Protein AF-A0AA97EWY9-F1 (afdb_monomer)

Mean predicted aligned error: 5.05 Å

Sequence (339 aa):
MQFNLNTLKKLPQIDLVNFAKNLRDYLKLAIKSSGGHYASPIGAVGITVAIHYIFDSPDDIFVFDTGHQCYAHKIITGRHDTFESIRKANGISGFPEPSESNHDHFRVGHAGTAIAIAIGFSITPSDHWVIVIIGDSAFANGVSLESLLLIHKANRPVIIIVNDNGHSISDAVSSLKTMNSKRYEALAVAADIHFSGSIDGNEPDELANKLIGIKKSRKSTLLHVRTIKGYSDEIASLNPFKYHAIPSAKLKSTFPTTKKNSQEILSDFLVNVAQQMKILFVSAGMAETAGFNSVTKNTNINYLDVGIAEHSGFTIAAAACRDFDLTFIHIYSTFLQRE

Radius of gyration: 20.88 Å; Cα contacts (8 Å, |Δi|>4): 668; chains: 1; bounding box: 56×33×63 Å

Nearest PDB structures (foldseek):
  8a45-assembly1_E  TM=9.352E-01  e=5.073E-27  Pseudomonas aeruginosa LESB58
  8a5k-assembly2_E  TM=9.225E-01  e=5.073E-27  Pseudomonas aeruginosa LESB58
  8a45-assembly1_C  TM=9.320E-01  e=1.039E-26  Pseudomonas aeruginosa LESB58
  8a45-assembly1_B  TM=9.268E-01  e=1.831E-25  Pseudomonas aeruginosa LESB58
  8a29-assembly1_A  TM=9.333E-01  e=1.831E-25  Pseudomonas aeruginosa LESB58

pLDDT: mean 91.38, std 10.16, range [47.62, 98.75]

Solvent-accessible surface area (backbone atoms only — not comparable to full-atom values): 17688 Å² total; per-residue (Å²): 134,80,64,31,56,74,54,53,62,69,52,61,62,89,45,40,53,59,52,37,51,54,54,42,56,48,48,57,55,47,34,46,52,40,22,44,60,41,11,50,18,43,22,36,30,20,48,46,50,22,50,58,52,77,43,57,71,58,71,28,40,50,35,52,31,26,10,54,42,44,56,52,50,43,24,32,70,73,35,53,89,54,48,67,32,34,69,41,90,98,39,44,66,66,31,39,39,48,94,80,33,76,66,20,69,55,71,43,59,68,67,20,48,30,50,47,52,45,36,62,72,11,64,57,72,50,93,47,43,34,40,29,43,30,40,48,54,29,48,73,9,62,60,18,49,56,26,44,59,50,44,77,66,31,48,30,39,38,38,39,37,33,46,32,49,83,65,52,76,40,84,53,46,77,64,58,82,72,61,45,68,70,52,54,39,53,52,21,55,74,29,76,33,45,58,74,53,72,46,56,24,76,42,17,45,60,43,32,56,52,47,51,56,50,64,72,65,64,53,36,29,37,34,42,27,41,37,46,39,10,49,98,36,70,69,30,46,77,34,40,56,75,26,38,47,42,74,22,69,81,61,73,80,83,71,83,77,86,66,79,52,76,44,44,54,50,26,53,51,53,55,56,50,28,76,82,37,52,30,35,42,37,24,47,42,42,46,64,85,58,46,28,52,69,38,76,70,33,88,57,39,47,71,44,53,51,18,64,27,58,62,61,43,53,55,52,46,64,63,45,50,80,84,30,80,41,65,44,77,57,75,55,75,80,62,48,72,78,102

Foldseek 3Di:
DQQALVVLQPDDLVCLLVSLVVLLVLLQVLCLAQWWFFQQLSFCSLVLSLCSNQAPPPQAAEFEFLFQNCLSVCRHHPCVVQSSCEPPVVGDDSGQDVVVDSNSVDTHHAAQCRLVVLLVVQQDADAHEHEYEHELLSCPEPNNLVSLLVSVNGNFAYEYEYEYQCDDLDNDPDPSVPDDQVVLVVSCVSSVFAELTEDESSSNSVVNVSVVVVSVVRTRYYYYYYTQRNPPNPVCSVVVNQNSIDDRPVDPPPDPPPDDDPLQVVLVVLLVCLVPWQEEEEEAQCCVVSNNPSQVPDPSYHYYHPHNYVPVRVVVQVVCVVPTPYYHYDDDPVSVVVD

Structure (mmCIF, N/CA/C/O backbone):
data_AF-A0AA97EWY9-F1
#
_entry.id   AF-A0AA97EWY9-F1
#
loop_
_atom_site.group_PDB
_atom_site.id
_atom_site.type_symbol
_atom_site.label_atom_id
_atom_site.label_alt_id
_atom_site.label_comp_id
_atom_site.label_asym_id
_atom_site.label_entity_id
_atom_site.label_seq_id
_atom_site.pdbx_PDB_ins_code
_atom_site.Cartn_x
_atom_site.Cartn_y
_atom_site.Cartn_z
_atom_site.occupancy
_atom_site.B_iso_or_equiv
_atom_site.auth_seq_id
_atom_site.auth_comp_id
_atom_site.auth_asym_id
_atom_site.auth_atom_id
_atom_site.pdbx_PDB_model_num
ATOM 1 N N . MET A 1 1 ? 9.516 6.009 25.567 1.00 74.38 1 MET A N 1
ATOM 2 C CA . MET A 1 1 ? 8.073 5.768 25.340 1.00 74.38 1 MET A CA 1
ATOM 3 C C . MET A 1 1 ? 7.913 4.309 24.950 1.00 74.38 1 MET A C 1
ATOM 5 O O . MET A 1 1 ? 8.738 3.846 24.175 1.00 74.38 1 MET A O 1
ATOM 9 N N . GLN A 1 2 ? 6.944 3.576 25.501 1.00 85.50 2 GLN A N 1
ATOM 10 C CA . GLN A 1 2 ? 6.653 2.218 25.028 1.00 85.50 2 GLN A CA 1
ATOM 11 C C . GLN A 1 2 ? 5.700 2.292 23.831 1.00 85.50 2 GLN A C 1
ATOM 13 O O . GLN A 1 2 ? 4.674 2.966 23.903 1.00 85.50 2 GLN A O 1
ATOM 18 N N . PHE A 1 3 ? 6.035 1.610 22.737 1.00 93.88 3 PHE A N 1
ATOM 19 C CA . PHE A 1 3 ? 5.194 1.544 21.543 1.00 93.88 3 PHE A CA 1
ATOM 20 C C . PHE A 1 3 ? 4.378 0.250 21.562 1.00 93.88 3 PHE A C 1
ATOM 22 O O . PHE A 1 3 ? 4.811 -0.761 21.022 1.00 93.88 3 PHE A O 1
ATOM 29 N N . ASN A 1 4 ? 3.218 0.259 22.222 1.00 95.06 4 ASN A N 1
ATOM 30 C CA . ASN A 1 4 ? 2.320 -0.896 22.253 1.00 95.06 4 ASN A CA 1
ATOM 31 C C . ASN A 1 4 ? 0.837 -0.490 22.254 1.00 95.06 4 ASN A C 1
ATOM 33 O O . ASN A 1 4 ? 0.505 0.666 22.534 1.00 95.06 4 ASN A O 1
ATOM 37 N N . LEU A 1 5 ? -0.049 -1.447 21.953 1.00 95.31 5 LEU A N 1
ATOM 38 C CA . LEU A 1 5 ? -1.504 -1.242 21.918 1.00 95.31 5 LEU A CA 1
ATOM 39 C C . LEU A 1 5 ? -2.061 -0.684 23.234 1.00 95.31 5 LEU A C 1
ATOM 41 O O . LEU A 1 5 ? -2.854 0.251 23.207 1.00 95.31 5 LEU A O 1
ATOM 45 N N . ASN A 1 6 ? -1.616 -1.199 24.384 1.00 93.62 6 ASN A N 1
ATOM 46 C CA . ASN A 1 6 ? -2.106 -0.754 25.693 1.00 93.62 6 ASN A CA 1
ATOM 47 C C . ASN A 1 6 ? -1.800 0.722 25.959 1.00 93.62 6 ASN A C 1
ATOM 49 O O . ASN A 1 6 ? -2.640 1.437 26.505 1.00 93.62 6 ASN A O 1
ATOM 53 N N . THR A 1 7 ? -0.602 1.178 25.591 1.00 93.62 7 THR A N 1
ATOM 54 C CA . THR A 1 7 ? -0.228 2.589 25.665 1.00 93.62 7 THR A CA 1
ATOM 55 C C . THR A 1 7 ? -1.059 3.403 24.681 1.00 93.62 7 THR A C 1
ATOM 57 O O . THR A 1 7 ? -1.674 4.377 25.098 1.00 93.62 7 THR A O 1
ATOM 60 N N . LEU A 1 8 ? -1.134 2.980 23.414 1.00 95.44 8 LEU A N 1
ATOM 61 C CA . LEU A 1 8 ? -1.849 3.701 22.357 1.00 95.44 8 LEU A CA 1
ATOM 62 C C . LEU A 1 8 ? -3.333 3.911 22.695 1.00 95.44 8 LEU A C 1
ATOM 64 O O . LEU A 1 8 ? -3.822 5.032 22.618 1.00 95.44 8 LEU A O 1
ATOM 68 N N . LYS A 1 9 ? -4.037 2.863 23.138 1.00 94.44 9 LYS A N 1
ATOM 69 C CA . LYS A 1 9 ? -5.476 2.898 23.462 1.00 94.44 9 LYS A CA 1
ATOM 70 C C . LYS A 1 9 ? -5.836 3.806 24.641 1.00 94.44 9 LYS A C 1
ATOM 72 O O . LYS A 1 9 ? -6.993 4.184 24.779 1.00 94.44 9 LYS A O 1
ATOM 77 N N . LYS A 1 10 ? -4.871 4.135 25.505 1.00 93.75 10 LYS A N 1
ATOM 78 C CA . LYS A 1 10 ? -5.077 4.982 26.692 1.00 93.75 10 LYS A CA 1
ATOM 79 C C . LYS A 1 10 ? -4.727 6.451 26.454 1.00 93.75 10 LYS A C 1
ATOM 81 O O . LYS A 1 10 ? -4.892 7.254 27.370 1.00 93.75 10 LYS A O 1
ATOM 86 N N . LEU A 1 11 ? -4.226 6.803 25.269 1.00 90.50 11 LEU A N 1
ATOM 87 C CA . LEU A 1 11 ? -3.869 8.182 24.961 1.00 90.50 11 LEU A CA 1
ATOM 88 C C . LEU A 1 11 ? -5.119 9.053 24.779 1.00 90.50 11 LEU A C 1
ATOM 90 O O . LEU A 1 11 ? -6.077 8.622 24.125 1.00 90.50 11 LEU A O 1
ATOM 94 N N . PRO A 1 12 ? -5.099 10.297 25.284 1.00 87.25 12 PRO A N 1
ATOM 95 C CA . PRO A 1 12 ? -5.961 11.348 24.769 1.00 87.25 12 PRO A CA 1
ATOM 96 C C . PRO A 1 12 ? -5.762 11.484 23.258 1.00 87.25 12 PRO A C 1
ATOM 98 O O . PRO A 1 12 ? -4.644 11.377 22.758 1.00 87.25 12 PRO A O 1
ATOM 101 N N . GLN A 1 13 ? -6.833 11.744 22.514 1.00 76.62 13 GLN A N 1
ATOM 102 C CA . GLN A 1 13 ? -6.745 11.799 21.055 1.00 76.62 13 GLN A CA 1
ATOM 103 C C . GLN A 1 13 ? -5.794 12.892 20.540 1.00 76.62 13 GLN A C 1
ATOM 105 O O . GLN A 1 13 ? -5.171 12.687 19.514 1.00 76.62 13 GLN A O 1
ATOM 110 N N . ILE A 1 14 ? -5.631 14.003 21.268 1.00 74.50 14 ILE A N 1
ATOM 111 C CA . ILE A 1 14 ? -4.689 15.094 20.940 1.00 74.50 14 ILE A CA 1
ATOM 112 C C . ILE A 1 14 ? -3.206 14.655 20.991 1.00 74.50 14 ILE A C 1
ATOM 114 O O . ILE A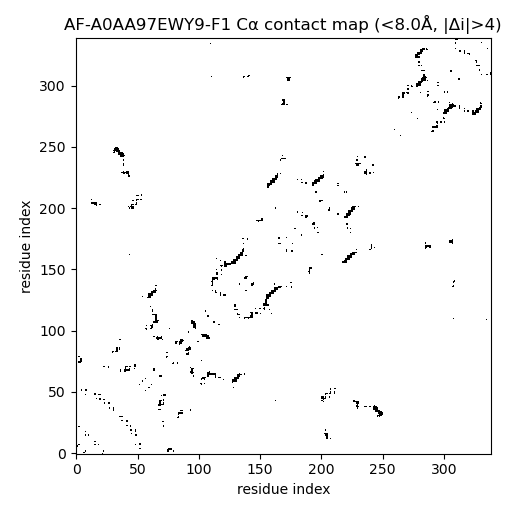 1 14 ? -2.312 15.384 20.570 1.00 74.50 14 ILE A O 1
ATOM 118 N N . ASP A 1 15 ? -2.920 13.462 21.526 1.00 89.69 15 ASP A N 1
ATOM 119 C CA . ASP A 1 15 ? -1.560 12.946 21.680 1.00 89.69 15 ASP A CA 1
ATOM 120 C C . ASP A 1 15 ? -1.150 11.944 20.583 1.00 89.69 15 ASP A C 1
ATOM 122 O O . ASP A 1 15 ? -0.009 11.456 20.612 1.00 89.69 15 ASP A O 1
ATOM 126 N N . LEU A 1 16 ? -2.002 11.632 19.588 1.00 95.25 16 LEU A N 1
ATOM 127 C CA . LEU A 1 16 ? -1.614 10.672 18.539 1.00 95.25 16 LEU A CA 1
ATOM 128 C C . LEU A 1 16 ? -0.542 11.247 17.614 1.00 95.25 16 LEU A C 1
ATOM 130 O O . LEU A 1 16 ? 0.342 10.497 17.195 1.00 95.25 16 LEU A O 1
ATOM 134 N N . VAL A 1 17 ? -0.545 12.559 17.351 1.00 95.19 17 VAL A N 1
ATOM 135 C CA . VAL A 1 17 ? 0.539 13.243 16.616 1.00 95.19 17 VAL A CA 1
ATOM 136 C C . VAL A 1 17 ? 1.894 13.004 17.291 1.00 95.19 17 VAL A C 1
ATOM 138 O O . VAL A 1 17 ? 2.860 12.601 16.634 1.00 95.19 17 VAL A O 1
ATOM 141 N N . ASN A 1 18 ? 1.966 13.176 18.614 1.00 94.94 18 ASN A N 1
ATOM 142 C CA . ASN A 1 18 ? 3.193 12.970 19.388 1.00 94.94 18 ASN A CA 1
ATOM 143 C C . ASN A 1 18 ? 3.620 11.496 19.407 1.00 94.94 18 ASN A C 1
ATOM 145 O O . ASN A 1 18 ? 4.802 11.191 19.216 1.00 94.94 18 ASN A O 1
ATOM 149 N N . PHE A 1 19 ? 2.672 10.571 19.587 1.00 96.62 19 PHE A N 1
ATOM 150 C CA . PHE A 1 19 ? 2.951 9.135 19.514 1.00 96.62 19 PHE A CA 1
ATOM 151 C C . PHE A 1 19 ? 3.486 8.736 18.132 1.00 96.62 19 PHE A C 1
ATOM 153 O O . PHE A 1 19 ? 4.523 8.074 18.037 1.00 96.62 19 PHE A O 1
ATOM 160 N N . ALA A 1 20 ? 2.830 9.187 17.059 1.00 97.19 20 ALA A N 1
ATOM 161 C CA . ALA A 1 20 ? 3.231 8.926 15.682 1.00 97.19 20 ALA A CA 1
ATOM 162 C C . ALA A 1 20 ? 4.614 9.508 15.373 1.00 97.19 20 ALA A C 1
ATOM 164 O O . ALA A 1 20 ? 5.432 8.833 14.747 1.00 97.19 20 ALA A O 1
ATOM 165 N N . LYS A 1 21 ? 4.913 10.728 15.835 1.00 96.50 21 LYS A N 1
ATOM 166 C CA . LYS A 1 21 ? 6.243 11.336 15.704 1.00 96.50 21 LYS A CA 1
ATOM 167 C C . LYS A 1 21 ? 7.321 10.467 16.358 1.00 96.50 21 LYS A C 1
ATOM 169 O O . LYS A 1 21 ? 8.268 10.072 15.682 1.00 96.50 21 LYS A O 1
ATOM 174 N N . ASN A 1 22 ? 7.140 10.105 17.628 1.00 96.75 22 ASN A N 1
ATOM 175 C CA . ASN A 1 22 ? 8.114 9.306 18.377 1.00 96.75 22 ASN A CA 1
ATOM 176 C C . ASN A 1 22 ? 8.321 7.914 17.761 1.00 96.75 22 ASN A C 1
ATOM 178 O O . ASN A 1 22 ? 9.456 7.449 17.641 1.00 96.75 22 ASN A O 1
ATOM 182 N N . LEU A 1 23 ? 7.238 7.259 17.331 1.00 97.25 23 LEU A N 1
ATOM 183 C CA . LEU A 1 23 ? 7.308 5.963 16.654 1.00 97.25 23 LEU A CA 1
ATOM 184 C C . LEU A 1 23 ? 8.056 6.065 15.321 1.00 97.25 23 LEU A C 1
ATOM 186 O O . LEU A 1 23 ? 8.846 5.188 14.972 1.00 97.25 23 LEU A O 1
ATOM 190 N N . ARG A 1 24 ? 7.835 7.149 14.578 1.00 97.00 24 ARG A N 1
ATOM 191 C CA . ARG A 1 24 ? 8.512 7.395 13.307 1.00 97.00 24 ARG A CA 1
ATOM 192 C C . ARG A 1 24 ? 10.006 7.642 13.495 1.00 97.00 24 ARG A C 1
ATOM 194 O O . ARG A 1 24 ? 10.800 7.107 12.727 1.00 97.00 24 ARG A O 1
ATOM 201 N N . ASP A 1 25 ? 10.397 8.395 14.519 1.00 96.31 25 ASP A N 1
ATOM 202 C CA . ASP A 1 25 ? 11.809 8.630 14.834 1.00 96.31 25 ASP A CA 1
ATOM 203 C C . ASP A 1 25 ? 12.517 7.338 15.264 1.00 96.31 25 ASP A C 1
ATOM 205 O O . ASP A 1 25 ? 13.621 7.055 14.791 1.00 96.31 25 ASP A O 1
ATOM 209 N N . TYR A 1 26 ? 11.847 6.491 16.053 1.00 96.12 26 TYR A N 1
ATOM 210 C CA . TYR A 1 26 ? 12.328 5.138 16.336 1.00 96.12 26 TYR A CA 1
ATOM 211 C C . TYR A 1 26 ? 12.497 4.312 15.052 1.00 96.12 26 TYR A C 1
ATOM 213 O O . TYR A 1 26 ? 13.567 3.746 14.827 1.00 96.12 26 TYR A O 1
ATOM 221 N N . LEU A 1 27 ? 11.486 4.281 14.176 1.00 95.81 27 LEU A N 1
ATOM 222 C CA . LEU A 1 27 ? 11.533 3.537 12.912 1.00 95.81 27 LEU A CA 1
ATOM 223 C C . LEU A 1 27 ? 12.708 3.968 12.031 1.00 95.81 27 LEU A C 1
ATOM 225 O O . LEU A 1 27 ? 13.421 3.110 11.512 1.00 95.81 27 LEU A O 1
ATOM 229 N N . LYS A 1 28 ? 12.957 5.275 11.889 1.00 95.12 28 LYS A N 1
ATOM 230 C CA . LYS A 1 28 ? 14.102 5.789 11.119 1.00 95.12 28 LYS A CA 1
ATOM 231 C C . LYS A 1 28 ? 15.421 5.204 11.629 1.00 95.12 28 LYS A C 1
ATOM 233 O O . LYS A 1 28 ? 16.245 4.768 10.826 1.00 95.12 28 LYS A O 1
ATOM 238 N N . LEU A 1 29 ? 15.626 5.186 12.947 1.00 93.94 29 LEU A N 1
ATOM 239 C CA . LEU A 1 29 ? 16.838 4.639 13.566 1.00 93.94 29 LEU A CA 1
ATOM 240 C C . LEU A 1 29 ? 16.919 3.118 13.401 1.00 93.94 29 LEU A C 1
ATOM 242 O O . LEU A 1 29 ? 17.950 2.593 12.972 1.00 93.94 29 LEU A O 1
ATOM 246 N N . ALA A 1 30 ? 15.822 2.421 13.687 1.00 93.38 30 ALA A N 1
ATOM 247 C CA . ALA A 1 30 ? 15.764 0.971 13.644 1.00 93.38 30 ALA A CA 1
ATOM 248 C C . ALA A 1 30 ? 16.007 0.436 12.224 1.00 93.38 30 ALA A C 1
ATOM 250 O O . ALA A 1 30 ? 16.848 -0.442 12.041 1.00 93.38 30 ALA A O 1
ATOM 251 N N . ILE A 1 31 ? 15.367 1.023 11.205 1.00 94.38 31 ILE A N 1
ATOM 252 C CA . ILE A 1 31 ? 15.541 0.616 9.802 1.00 94.38 31 ILE A CA 1
ATOM 253 C C . ILE A 1 31 ? 16.940 0.979 9.287 1.00 94.38 31 ILE A C 1
ATOM 255 O O . ILE A 1 31 ? 17.528 0.200 8.543 1.00 94.38 31 ILE A O 1
ATOM 259 N N . LYS A 1 32 ? 17.537 2.110 9.696 1.00 91.56 32 LYS A N 1
ATOM 260 C CA . LYS A 1 32 ? 18.948 2.411 9.360 1.00 91.56 32 LYS A CA 1
ATOM 261 C C . LYS A 1 32 ? 19.899 1.332 9.896 1.00 91.56 32 LYS A C 1
ATOM 263 O O . LYS A 1 32 ? 20.881 0.991 9.237 1.00 91.56 32 LYS A O 1
ATOM 268 N N . SER A 1 33 ? 19.594 0.764 11.064 1.00 89.38 33 SER A N 1
ATOM 269 C CA . SER A 1 33 ? 20.359 -0.338 11.659 1.00 89.38 33 SER A CA 1
ATOM 270 C C . SER A 1 33 ? 20.108 -1.676 10.950 1.00 89.38 33 SER A C 1
ATOM 272 O O . SER A 1 33 ? 21.062 -2.359 10.566 1.00 89.38 33 SER A O 1
ATOM 274 N N . SER A 1 34 ? 18.849 -2.069 10.743 1.00 89.69 34 SER A N 1
ATOM 275 C CA . SER A 1 34 ? 18.486 -3.393 10.212 1.00 89.69 34 SER A CA 1
ATOM 276 C C . SER A 1 34 ? 18.491 -3.494 8.684 1.00 89.69 34 SER A C 1
ATOM 278 O O . SER A 1 34 ? 18.721 -4.580 8.156 1.00 89.69 34 SER A O 1
ATOM 280 N N . GLY A 1 35 ? 18.316 -2.381 7.975 1.00 90.62 35 GLY A N 1
ATOM 281 C CA . GLY A 1 35 ? 18.040 -2.339 6.541 1.00 90.62 35 GLY A CA 1
ATOM 282 C C . GLY A 1 35 ? 16.592 -2.712 6.200 1.00 90.62 35 GLY A C 1
ATOM 283 O O . GLY A 1 35 ? 15.795 -3.114 7.047 1.00 90.62 35 GLY A O 1
ATOM 284 N N . GLY A 1 36 ? 16.241 -2.597 4.922 1.00 91.00 36 GLY A N 1
ATOM 285 C CA . GLY A 1 36 ? 14.923 -2.960 4.399 1.00 91.00 36 GLY A CA 1
ATOM 286 C C . GLY A 1 36 ? 14.099 -1.760 3.946 1.00 91.00 36 GLY A C 1
ATOM 287 O O . GLY A 1 36 ? 14.662 -0.718 3.624 1.00 91.00 36 GLY A O 1
ATOM 288 N N . HIS A 1 37 ? 12.773 -1.920 3.859 1.00 93.69 37 HIS A N 1
ATOM 289 C CA . HIS A 1 37 ? 11.891 -0.856 3.374 1.00 93.69 37 HIS A CA 1
ATOM 290 C C . HIS A 1 37 ? 11.929 0.347 4.318 1.00 93.69 37 HIS A C 1
ATOM 292 O O . HIS A 1 37 ? 11.793 0.170 5.526 1.00 93.69 37 HIS A O 1
ATOM 298 N N . TYR A 1 38 ? 12.118 1.552 3.778 1.00 94.19 38 TYR A N 1
ATOM 299 C CA . TYR A 1 38 ? 12.310 2.762 4.584 1.00 94.19 38 TYR A CA 1
ATOM 300 C C . TYR A 1 38 ? 11.174 3.760 4.377 1.00 94.19 38 TYR A C 1
ATOM 302 O O . TYR A 1 38 ? 10.372 3.984 5.283 1.00 94.19 38 TYR A O 1
ATOM 310 N N . ALA A 1 39 ? 11.046 4.319 3.173 1.00 93.12 39 ALA A N 1
ATOM 311 C CA . ALA A 1 39 ? 10.118 5.419 2.931 1.00 93.12 39 ALA A CA 1
ATOM 312 C C . ALA A 1 39 ? 8.636 5.014 3.075 1.00 93.12 39 ALA A C 1
ATOM 314 O O . ALA A 1 39 ? 7.857 5.756 3.679 1.00 93.12 39 ALA A O 1
ATOM 315 N N . SER A 1 40 ? 8.244 3.830 2.582 1.00 93.25 40 SER A N 1
ATOM 316 C CA . SER A 1 40 ? 6.857 3.340 2.672 1.00 93.25 40 SER A CA 1
ATOM 317 C C . SER A 1 40 ? 6.374 3.156 4.125 1.00 93.25 40 SER A C 1
ATOM 319 O O . SER A 1 40 ? 5.365 3.767 4.486 1.00 93.25 40 SER A O 1
ATOM 321 N N . PRO A 1 41 ? 7.062 2.384 4.996 1.00 96.06 41 PRO A N 1
ATOM 322 C CA . PRO A 1 41 ? 6.625 2.230 6.385 1.00 96.06 41 PRO A CA 1
ATOM 323 C C . PRO A 1 41 ? 6.658 3.530 7.201 1.00 96.06 41 PRO A C 1
ATOM 325 O O . PRO A 1 41 ? 5.817 3.702 8.078 1.00 96.06 41 PRO A O 1
ATOM 328 N N . ILE A 1 42 ? 7.571 4.464 6.907 1.00 96.19 42 ILE A N 1
ATOM 329 C CA . ILE A 1 42 ? 7.626 5.783 7.566 1.00 96.19 42 ILE A CA 1
ATOM 330 C C . ILE A 1 42 ? 6.407 6.651 7.207 1.00 96.19 42 ILE A C 1
ATOM 332 O O . ILE A 1 42 ? 5.834 7.305 8.087 1.00 96.19 42 ILE A O 1
ATOM 336 N N . GLY A 1 43 ? 5.994 6.643 5.936 1.00 95.06 43 GLY A N 1
ATOM 337 C CA . GLY A 1 43 ? 4.809 7.374 5.471 1.00 95.06 43 GLY A CA 1
ATOM 338 C C . GLY A 1 43 ? 3.501 6.807 6.031 1.00 95.06 43 GLY A C 1
ATOM 339 O O . GLY A 1 43 ? 2.582 7.553 6.349 1.00 95.06 43 GLY A O 1
ATOM 340 N N . ALA A 1 44 ? 3.432 5.491 6.251 1.00 97.50 44 ALA A N 1
ATOM 341 C CA . ALA A 1 44 ? 2.230 4.817 6.748 1.00 97.50 44 ALA A CA 1
ATOM 342 C C . ALA A 1 44 ? 2.034 4.878 8.278 1.00 97.50 44 ALA A C 1
ATOM 344 O O . ALA A 1 44 ? 1.057 4.322 8.790 1.00 97.50 44 ALA A O 1
ATOM 345 N N . VAL A 1 45 ? 2.933 5.534 9.028 1.00 98.44 45 VAL A N 1
ATOM 346 C CA . VAL A 1 45 ? 2.852 5.599 10.501 1.00 98.44 45 VAL A CA 1
ATOM 347 C C . VAL A 1 45 ? 1.541 6.231 10.969 1.00 98.44 45 VAL A C 1
ATOM 349 O O . VAL A 1 45 ? 0.895 5.666 11.845 1.00 98.44 45 VAL A O 1
ATOM 352 N N . GLY A 1 46 ? 1.125 7.361 10.385 1.00 98.06 46 GLY A N 1
ATOM 353 C CA . GLY A 1 46 ? -0.090 8.067 10.817 1.00 98.06 46 GLY A CA 1
ATOM 354 C C . GLY A 1 46 ? -1.349 7.220 10.626 1.00 98.06 46 GLY A C 1
ATOM 355 O O . GLY A 1 46 ? -2.113 7.036 11.572 1.00 98.06 46 GLY A O 1
ATOM 356 N N . ILE A 1 47 ? -1.484 6.588 9.452 1.00 98.56 47 ILE A N 1
ATOM 357 C CA . ILE A 1 47 ? -2.547 5.612 9.166 1.00 98.56 47 ILE A CA 1
ATOM 358 C C . ILE A 1 47 ? -2.541 4.490 10.200 1.00 98.56 47 ILE A C 1
ATOM 360 O O . ILE A 1 47 ? -3.568 4.204 10.806 1.00 98.56 47 ILE A O 1
ATOM 364 N N . THR A 1 48 ? -1.378 3.879 10.427 1.00 98.56 48 THR A N 1
ATOM 365 C CA . THR A 1 48 ? -1.244 2.722 11.319 1.00 98.56 48 THR A CA 1
ATOM 366 C C . THR A 1 48 ? -1.608 3.058 12.766 1.00 98.56 48 THR A C 1
ATOM 368 O O . THR A 1 48 ? -2.269 2.267 13.436 1.00 98.56 48 THR A O 1
ATOM 371 N N . VAL A 1 49 ? -1.202 4.235 13.247 1.00 98.50 49 VAL A N 1
ATOM 372 C CA . VAL A 1 49 ? -1.550 4.730 14.584 1.00 98.50 49 VAL A CA 1
ATOM 373 C C . VAL A 1 49 ? -3.055 4.964 14.690 1.00 98.50 49 VAL A C 1
ATOM 375 O O . VAL A 1 49 ? -3.672 4.473 15.631 1.00 98.50 49 VAL A O 1
ATOM 378 N N . ALA A 1 50 ? -3.662 5.642 13.713 1.00 98.38 50 ALA A N 1
ATOM 379 C CA . ALA A 1 50 ? -5.090 5.945 13.738 1.00 98.38 50 ALA A CA 1
ATOM 380 C C . ALA A 1 50 ? -5.961 4.676 13.693 1.00 98.38 50 ALA A C 1
ATOM 382 O O . ALA A 1 50 ? -6.901 4.552 14.480 1.00 98.38 50 ALA A O 1
ATOM 383 N N . ILE A 1 51 ? -5.639 3.698 12.835 1.00 98.44 51 ILE A N 1
ATOM 384 C CA . ILE A 1 51 ? -6.422 2.452 12.760 1.00 98.44 51 ILE A CA 1
ATOM 385 C C . ILE A 1 51 ? -6.296 1.624 14.041 1.00 98.44 51 ILE A C 1
ATOM 387 O O . ILE A 1 51 ? -7.307 1.147 14.541 1.00 98.44 51 ILE A O 1
ATOM 391 N N . HIS A 1 52 ? -5.098 1.501 14.624 1.00 98.38 52 HIS A N 1
ATOM 392 C CA . HIS A 1 52 ? -4.918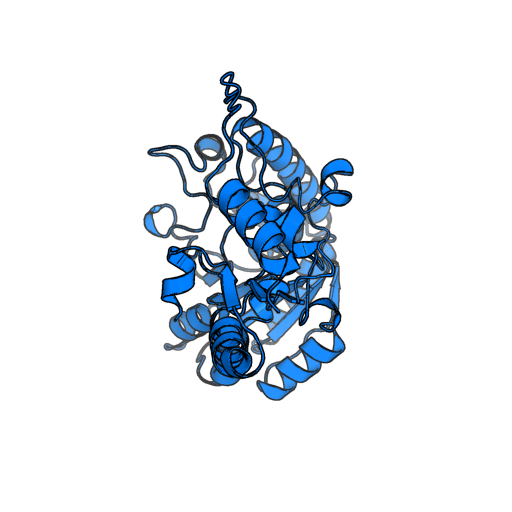 0.762 15.880 1.00 98.38 52 HIS A CA 1
ATOM 393 C C . HIS A 1 52 ? -5.521 1.494 17.074 1.00 98.38 52 HIS A C 1
ATOM 395 O O . HIS A 1 52 ? -5.904 0.855 18.047 1.00 98.38 52 HIS A O 1
ATOM 401 N N . TYR A 1 53 ? -5.637 2.820 17.021 1.00 98.19 53 TYR A N 1
ATOM 402 C CA . TYR A 1 53 ? -6.348 3.576 18.045 1.00 98.19 53 TYR A CA 1
ATOM 403 C C . TYR A 1 53 ? -7.856 3.286 17.998 1.00 98.19 53 TYR A C 1
ATOM 405 O O . TYR A 1 53 ? -8.462 2.979 19.025 1.00 98.19 53 TYR A O 1
ATOM 413 N N . ILE A 1 54 ? -8.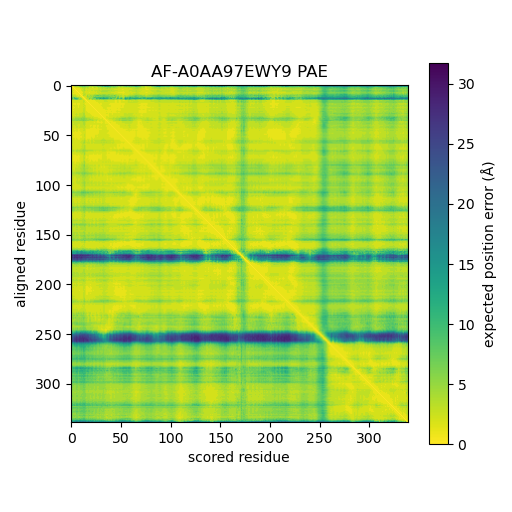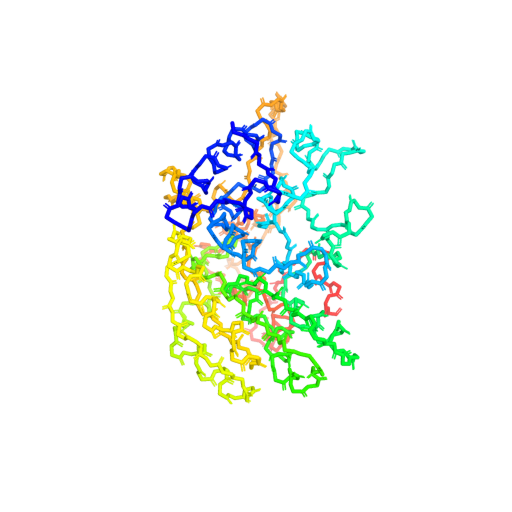455 3.286 16.802 1.00 98.00 54 ILE A N 1
ATOM 414 C CA . ILE A 1 54 ? -9.912 3.174 16.619 1.00 98.00 54 ILE A CA 1
ATOM 415 C C . ILE A 1 54 ? -10.439 1.732 16.597 1.00 98.00 54 ILE A C 1
ATOM 417 O O . ILE A 1 54 ? -11.554 1.492 17.069 1.00 98.00 54 ILE A O 1
ATOM 421 N N . PHE A 1 55 ? -9.676 0.779 16.068 1.00 98.00 55 PHE A N 1
ATOM 422 C CA . PHE A 1 55 ? -10.089 -0.616 15.868 1.00 98.00 55 PHE A CA 1
ATOM 423 C C . PHE A 1 55 ? -9.304 -1.568 16.764 1.00 98.00 55 PHE A C 1
ATOM 425 O O . PHE A 1 55 ? -8.189 -1.258 17.192 1.00 98.00 55 PHE A O 1
ATOM 432 N N . ASP A 1 56 ? -9.899 -2.708 17.078 1.00 97.00 56 ASP A N 1
ATOM 433 C CA . ASP A 1 56 ? -9.435 -3.620 18.118 1.00 97.00 56 ASP A CA 1
ATOM 434 C C . ASP A 1 56 ? -8.879 -4.896 17.481 1.00 97.00 56 ASP A C 1
ATOM 436 O O . ASP A 1 56 ? -9.564 -5.898 17.325 1.00 97.00 56 ASP A O 1
ATOM 440 N N . SER A 1 57 ? -7.611 -4.852 17.072 1.00 97.44 57 SER A N 1
ATOM 441 C CA . SER A 1 57 ?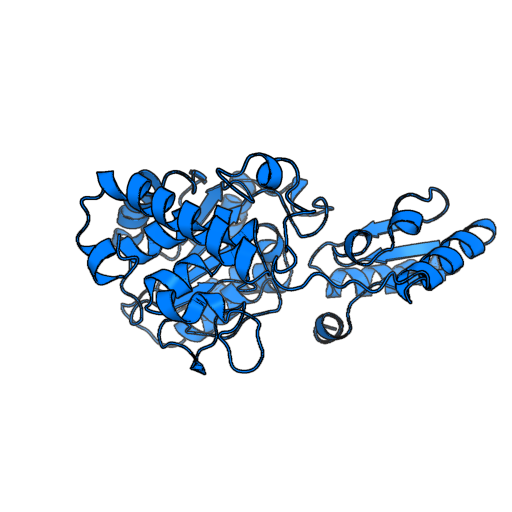 -6.885 -6.036 16.602 1.00 97.44 57 SER A CA 1
ATOM 442 C C . SER A 1 57 ? -6.510 -6.931 17.802 1.00 97.44 57 SER A C 1
ATOM 444 O O . SER A 1 57 ? -6.052 -6.384 18.811 1.00 97.44 57 SER A O 1
ATOM 446 N N . PRO A 1 58 ? -6.636 -8.274 17.729 1.00 97.50 58 PRO A N 1
ATOM 447 C CA . PRO A 1 58 ? -6.833 -9.095 16.527 1.00 97.50 58 PRO A CA 1
ATOM 448 C C . PRO A 1 58 ? -8.293 -9.360 16.126 1.00 97.50 58 PRO A C 1
ATOM 450 O O . PRO A 1 58 ? -8.497 -10.032 15.116 1.00 97.50 58 PRO A O 1
ATOM 453 N N . ASP A 1 5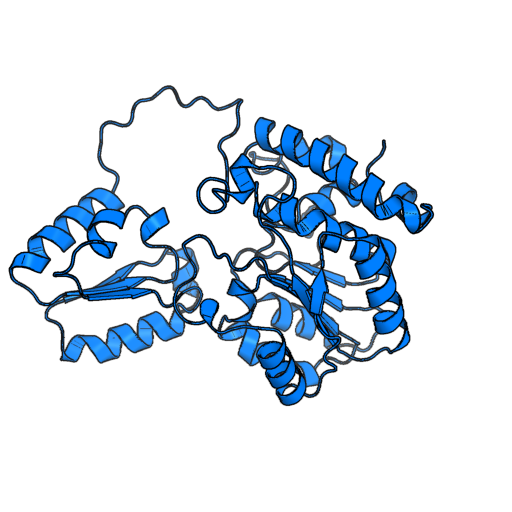9 ? -9.283 -8.874 16.874 1.00 97.06 59 ASP A N 1
ATOM 454 C CA . ASP A 1 59 ? -10.694 -9.157 16.584 1.00 97.06 59 ASP A CA 1
ATOM 455 C C . ASP A 1 59 ? -11.145 -8.472 15.283 1.00 97.06 59 ASP A C 1
ATOM 457 O O . ASP A 1 59 ? -11.713 -9.107 14.392 1.00 97.06 59 ASP A O 1
ATOM 461 N N . ASP A 1 60 ? -10.809 -7.187 15.134 1.00 98.19 60 ASP A N 1
ATOM 462 C CA . ASP A 1 60 ? -10.846 -6.484 13.855 1.00 98.19 60 ASP A CA 1
ATOM 463 C C . ASP A 1 60 ? -9.653 -6.919 12.979 1.00 98.19 60 ASP A C 1
ATOM 465 O O . ASP A 1 60 ? -8.490 -6.941 13.405 1.00 98.19 60 ASP A O 1
ATOM 469 N N . ILE A 1 61 ? -9.947 -7.247 11.721 1.00 98.38 61 ILE A N 1
ATOM 470 C CA . ILE A 1 61 ? -9.004 -7.856 10.778 1.00 98.38 61 ILE A CA 1
ATOM 471 C C . ILE A 1 61 ? -8.280 -6.779 9.988 1.00 98.38 61 ILE A C 1
ATOM 473 O O . ILE A 1 61 ? -8.921 -5.938 9.356 1.00 98.38 61 ILE A O 1
ATOM 477 N N . PHE A 1 62 ? -6.948 -6.799 9.995 1.00 98.44 62 PHE A N 1
ATOM 478 C CA . PHE A 1 62 ? -6.129 -5.811 9.295 1.00 98.44 62 PHE A CA 1
ATOM 479 C C . PHE A 1 62 ? -5.411 -6.483 8.123 1.00 98.44 62 PHE A C 1
ATOM 481 O O . PHE A 1 62 ? -4.665 -7.444 8.299 1.00 98.44 62 PHE A O 1
ATOM 488 N N . VAL A 1 63 ? -5.601 -5.952 6.917 1.00 98.31 63 VAL A N 1
ATOM 489 C CA . VAL A 1 63 ? -4.974 -6.463 5.694 1.00 98.31 63 VAL A CA 1
ATOM 490 C C . VAL A 1 63 ? -4.138 -5.355 5.064 1.00 98.31 63 VAL A C 1
ATOM 492 O O . VAL A 1 63 ? -4.663 -4.419 4.464 1.00 98.31 63 VAL A O 1
ATOM 495 N N . PHE A 1 64 ? -2.817 -5.454 5.193 1.00 98.25 64 PHE A N 1
ATOM 496 C CA . PHE A 1 64 ? -1.886 -4.552 4.516 1.00 98.25 64 PHE A CA 1
ATOM 497 C C . PHE A 1 64 ? -1.587 -5.106 3.126 1.00 98.25 64 PHE A C 1
ATOM 499 O O . PHE A 1 64 ? -1.052 -6.199 3.018 1.00 98.25 64 PHE A O 1
ATOM 506 N N . ASP A 1 65 ? -1.891 -4.373 2.060 1.00 97.94 65 ASP A N 1
ATOM 507 C CA . ASP A 1 65 ? -1.546 -4.795 0.701 1.00 97.94 65 ASP A CA 1
ATOM 508 C C . ASP A 1 65 ? -0.037 -4.720 0.467 1.00 97.94 65 ASP A C 1
ATOM 510 O O . ASP A 1 65 ? 0.593 -3.757 0.911 1.00 97.94 65 ASP A O 1
ATOM 514 N N . THR A 1 66 ? 0.550 -5.700 -0.232 1.00 94.12 66 THR A N 1
ATOM 515 C CA . THR A 1 66 ? 2.006 -5.898 -0.391 1.00 94.12 66 THR A CA 1
ATOM 516 C C . THR A 1 66 ? 2.726 -6.171 0.938 1.00 94.12 66 THR A C 1
ATOM 518 O O . THR A 1 66 ? 3.544 -7.075 1.019 1.00 94.12 66 THR A O 1
ATOM 521 N N . GLY A 1 67 ? 2.431 -5.413 1.998 1.00 95.38 67 GLY A N 1
ATOM 522 C CA . GLY A 1 67 ? 2.864 -5.618 3.378 1.00 95.38 67 GLY A CA 1
ATOM 523 C C . GLY A 1 67 ? 4.077 -4.791 3.801 1.00 95.38 67 GLY A C 1
ATOM 524 O O . GLY A 1 67 ? 4.307 -4.605 4.991 1.00 95.38 67 GLY A O 1
ATOM 525 N N . HIS A 1 68 ? 4.841 -4.242 2.858 1.00 95.25 68 HIS A N 1
ATOM 526 C CA . HIS A 1 68 ? 6.093 -3.532 3.144 1.00 95.25 68 HIS A CA 1
ATOM 527 C C . HIS A 1 68 ? 5.940 -2.243 3.979 1.00 95.25 68 HIS A C 1
ATOM 529 O O . HIS A 1 68 ? 6.918 -1.751 4.541 1.00 95.25 68 HIS A O 1
ATOM 535 N N . GLN A 1 69 ? 4.726 -1.699 4.094 1.00 96.56 69 GLN A N 1
ATOM 536 C CA . GLN A 1 69 ? 4.394 -0.537 4.921 1.00 96.56 69 GLN A CA 1
ATOM 537 C C . GLN A 1 69 ? 3.993 -0.877 6.374 1.00 96.56 69 GLN A C 1
ATOM 539 O O . GLN A 1 69 ? 3.689 0.027 7.148 1.00 96.56 69 GLN A O 1
ATOM 544 N N . CYS A 1 70 ? 4.006 -2.153 6.784 1.00 97.62 70 CYS A N 1
ATOM 545 C CA . CYS A 1 70 ? 3.465 -2.604 8.078 1.00 97.62 70 CYS A CA 1
ATOM 546 C C . CYS A 1 70 ? 4.406 -2.454 9.294 1.00 97.62 70 CYS A C 1
ATOM 548 O O . CYS A 1 70 ? 4.111 -2.971 10.370 1.00 97.62 70 CYS A O 1
ATOM 550 N N . TYR A 1 71 ? 5.553 -1.778 9.180 1.00 98.12 71 TYR A N 1
ATOM 551 C CA . TYR A 1 71 ? 6.563 -1.821 10.252 1.00 98.12 71 TYR A CA 1
ATOM 552 C C . TYR A 1 71 ? 6.075 -1.190 11.564 1.00 98.12 71 TYR A C 1
ATOM 554 O O . TYR A 1 71 ? 6.296 -1.751 12.636 1.00 98.12 71 TYR A O 1
ATOM 562 N N . ALA A 1 72 ? 5.348 -0.070 11.483 1.00 98.19 72 ALA A N 1
ATOM 563 C CA . ALA A 1 72 ? 4.683 0.527 12.642 1.00 98.19 72 ALA A CA 1
ATOM 564 C C . ALA A 1 72 ? 3.687 -0.449 13.289 1.00 98.19 72 ALA A C 1
ATOM 566 O O . ALA A 1 72 ? 3.616 -0.541 14.513 1.00 98.19 72 ALA A O 1
ATOM 567 N N . HIS A 1 73 ? 2.963 -1.217 12.468 1.00 98.50 73 HIS A N 1
ATOM 568 C CA . HIS A 1 73 ? 2.005 -2.210 12.936 1.00 98.50 73 HIS A CA 1
ATOM 569 C C . HIS A 1 73 ? 2.736 -3.299 13.721 1.00 98.50 73 HIS A C 1
ATOM 571 O O . HIS A 1 73 ? 2.326 -3.584 14.844 1.00 98.50 73 HIS A O 1
ATOM 577 N N . LYS A 1 74 ? 3.854 -3.832 13.201 1.00 98.25 74 LYS A N 1
ATOM 578 C CA . LYS A 1 74 ? 4.648 -4.850 13.908 1.00 98.25 74 LYS A CA 1
ATOM 579 C C . LYS A 1 74 ? 5.128 -4.356 15.273 1.00 98.25 74 LYS A C 1
ATOM 581 O O . LYS A 1 74 ? 4.965 -5.058 16.268 1.00 98.25 74 LYS A O 1
ATOM 586 N N . ILE A 1 75 ? 5.647 -3.130 15.341 1.00 97.81 75 ILE A N 1
ATOM 587 C CA . ILE A 1 75 ? 6.135 -2.540 16.596 1.00 97.81 75 ILE A CA 1
ATOM 588 C C . ILE A 1 75 ? 5.010 -2.424 17.631 1.00 97.81 75 ILE A C 1
ATOM 590 O O . ILE A 1 75 ? 5.146 -2.952 18.732 1.00 97.81 75 ILE A O 1
ATOM 594 N N . ILE A 1 76 ? 3.890 -1.784 17.268 1.00 98.06 76 ILE A N 1
ATOM 595 C CA . ILE A 1 76 ? 2.760 -1.529 18.182 1.00 98.06 76 ILE A CA 1
ATOM 596 C C . ILE A 1 76 ? 2.127 -2.841 18.685 1.00 98.06 76 ILE A C 1
ATOM 598 O O . ILE A 1 76 ? 1.589 -2.897 19.790 1.00 98.06 76 ILE A O 1
ATOM 602 N N . THR A 1 77 ? 2.221 -3.914 17.904 1.00 98.06 77 THR A N 1
ATOM 603 C CA . THR A 1 77 ? 1.640 -5.233 18.212 1.00 98.06 77 THR A CA 1
ATOM 604 C C . THR A 1 77 ? 2.650 -6.183 18.866 1.00 98.06 77 THR A C 1
ATOM 606 O O . THR A 1 77 ? 2.621 -7.393 18.662 1.00 98.06 77 THR A O 1
ATOM 609 N N . GLY A 1 78 ? 3.570 -5.630 19.663 1.00 96.50 78 GLY A N 1
ATOM 610 C CA . GLY A 1 78 ? 4.428 -6.399 20.570 1.00 96.50 78 GLY A CA 1
ATOM 611 C C . GLY A 1 78 ? 5.759 -6.874 19.987 1.00 96.50 78 GLY A C 1
ATOM 612 O O . GLY A 1 78 ? 6.482 -7.597 20.665 1.00 96.50 78 GLY A O 1
ATOM 613 N N . ARG A 1 79 ? 6.132 -6.457 18.770 1.00 96.88 79 ARG A N 1
ATOM 614 C CA . ARG A 1 79 ? 7.401 -6.862 18.125 1.00 96.88 79 ARG A CA 1
ATOM 615 C C . ARG A 1 79 ? 8.455 -5.758 18.120 1.00 96.88 79 ARG A C 1
ATOM 617 O O . ARG A 1 79 ? 9.338 -5.745 17.272 1.00 96.88 79 ARG A O 1
ATOM 624 N N . HIS A 1 80 ? 8.370 -4.824 19.065 1.00 95.31 80 HIS A N 1
ATOM 625 C CA . HIS A 1 80 ? 9.367 -3.768 19.248 1.00 95.31 80 HIS A CA 1
ATOM 626 C C . HIS A 1 80 ? 10.775 -4.340 19.505 1.00 95.31 80 HIS A C 1
ATOM 628 O O . HIS A 1 80 ? 1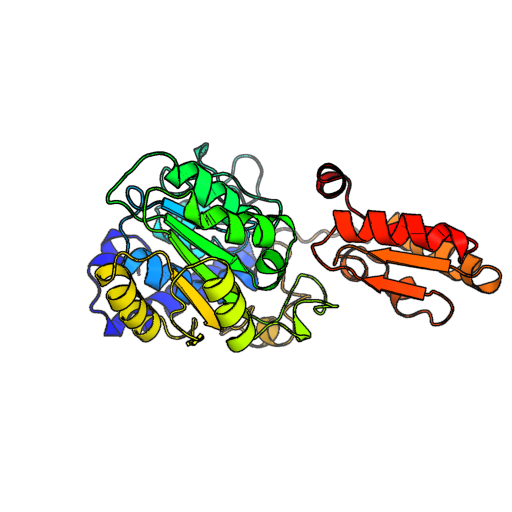1.722 -3.980 18.811 1.00 95.31 80 HIS A O 1
ATOM 634 N N . ASP A 1 81 ? 10.909 -5.281 20.443 1.00 93.75 81 ASP A N 1
ATOM 635 C CA . ASP A 1 81 ? 12.222 -5.774 20.891 1.00 93.75 81 ASP A CA 1
ATOM 636 C C . ASP A 1 81 ? 12.889 -6.714 19.874 1.00 93.75 81 ASP A C 1
ATOM 638 O O . ASP A 1 81 ? 14.113 -6.819 19.810 1.00 93.75 81 ASP A O 1
ATOM 642 N N . THR A 1 82 ? 12.094 -7.368 19.025 1.00 94.19 82 THR A N 1
ATOM 643 C CA . THR A 1 82 ? 12.585 -8.243 17.951 1.00 94.19 82 THR A CA 1
ATOM 644 C C . THR A 1 82 ? 12.771 -7.508 16.625 1.00 94.19 82 THR A C 1
ATOM 646 O O . THR A 1 82 ? 13.284 -8.099 15.671 1.00 94.19 82 THR A O 1
ATOM 649 N N . PHE A 1 83 ? 12.419 -6.220 16.538 1.00 95.06 83 PHE A N 1
ATOM 650 C CA . PHE A 1 83 ? 12.401 -5.480 15.276 1.00 95.06 83 PHE A CA 1
ATOM 651 C C . PHE A 1 83 ? 13.780 -5.367 14.611 1.00 95.06 83 PHE A C 1
ATOM 653 O O . PHE A 1 83 ? 13.885 -5.398 13.387 1.00 95.06 83 PHE A O 1
ATOM 660 N N . GLU A 1 84 ? 14.871 -5.328 15.381 1.00 92.06 84 GLU A N 1
ATOM 661 C CA . GLU A 1 84 ? 16.230 -5.330 14.814 1.00 92.06 84 GLU A CA 1
ATOM 662 C C . GLU A 1 84 ? 16.562 -6.593 13.998 1.00 92.06 84 GLU A C 1
ATOM 664 O O . GLU A 1 84 ? 17.518 -6.589 13.209 1.00 92.06 84 GLU A O 1
ATOM 669 N N . SER A 1 85 ? 15.804 -7.679 14.186 1.00 93.69 85 SER A N 1
ATOM 670 C CA . SER A 1 85 ? 15.951 -8.935 13.443 1.00 93.69 85 SER A CA 1
ATOM 671 C C . SER A 1 85 ? 15.235 -8.937 12.088 1.00 93.69 85 SER A C 1
ATOM 673 O O . SER A 1 85 ? 15.367 -9.904 11.341 1.00 93.69 85 SER A O 1
ATOM 675 N N . ILE A 1 86 ? 14.504 -7.869 11.749 1.00 95.19 86 ILE A N 1
ATOM 676 C CA . ILE A 1 86 ? 13.673 -7.817 10.545 1.00 95.19 86 ILE A CA 1
ATOM 677 C C . ILE A 1 86 ? 14.464 -8.169 9.277 1.00 95.19 86 ILE A C 1
ATOM 679 O O . ILE A 1 86 ? 15.568 -7.667 9.054 1.00 95.19 86 ILE A O 1
ATOM 683 N N . ARG A 1 87 ? 13.893 -9.050 8.447 1.00 92.50 87 ARG A N 1
ATOM 684 C CA . ARG A 1 87 ? 14.468 -9.584 7.196 1.00 92.50 87 ARG A CA 1
ATOM 685 C C . ARG A 1 87 ? 15.780 -10.367 7.349 1.00 92.50 87 ARG A C 1
ATOM 687 O O . ARG A 1 87 ? 16.415 -10.671 6.337 1.00 92.50 87 ARG A O 1
ATOM 694 N N . LYS A 1 88 ? 16.199 -10.707 8.568 1.00 91.44 88 LYS A N 1
ATOM 695 C CA . LYS A 1 88 ? 17.350 -11.589 8.806 1.00 91.44 88 LYS A CA 1
ATOM 696 C C . LYS A 1 88 ? 16.894 -13.042 8.885 1.00 91.44 88 LYS A C 1
ATOM 698 O O . LYS A 1 88 ? 15.742 -13.324 9.205 1.00 91.44 88 LYS A O 1
ATOM 703 N N . ALA A 1 89 ? 17.811 -13.966 8.609 1.00 91.62 89 ALA A N 1
ATOM 704 C CA . ALA A 1 89 ? 17.559 -15.389 8.811 1.00 91.62 89 ALA A CA 1
ATOM 705 C C . ALA A 1 89 ? 17.129 -15.642 10.266 1.00 91.62 89 ALA A C 1
ATOM 707 O O . ALA A 1 89 ? 17.764 -15.128 11.188 1.00 91.62 89 ALA A O 1
ATOM 708 N N . ASN A 1 90 ? 16.052 -16.411 10.453 1.00 91.44 90 ASN A N 1
ATOM 709 C CA . ASN A 1 90 ? 15.421 -16.690 11.752 1.00 91.44 90 ASN A CA 1
ATOM 710 C C . ASN A 1 90 ? 14.927 -15.445 12.522 1.00 91.44 90 ASN A C 1
ATOM 712 O O . ASN A 1 90 ? 14.640 -15.538 13.713 1.00 91.44 90 ASN A O 1
ATOM 716 N N . GLY A 1 91 ? 14.856 -14.283 11.869 1.00 94.25 91 GLY A N 1
ATOM 717 C CA . GLY A 1 91 ? 14.242 -13.071 12.404 1.00 94.25 91 GLY A CA 1
ATOM 718 C C . GLY A 1 91 ? 12.812 -12.887 11.904 1.00 94.25 91 GLY A C 1
ATOM 719 O O . GLY A 1 91 ? 12.263 -13.752 11.222 1.00 94.25 91 GLY A O 1
ATOM 720 N N . ILE A 1 92 ? 12.221 -11.734 12.219 1.00 96.06 92 ILE A N 1
ATOM 721 C CA . ILE A 1 92 ? 10.867 -11.404 11.757 1.00 96.06 92 ILE A CA 1
ATOM 722 C C . ILE A 1 92 ? 10.848 -10.988 10.277 1.00 96.06 92 ILE A C 1
ATOM 724 O O . ILE A 1 92 ? 11.794 -10.402 9.741 1.00 96.06 92 ILE A O 1
ATOM 728 N N . SER A 1 93 ? 9.743 -11.257 9.605 1.00 96.38 93 SER A N 1
ATOM 729 C CA . SER A 1 93 ? 9.483 -10.958 8.207 1.00 96.38 93 SER A CA 1
ATOM 730 C C . SER A 1 93 ? 9.405 -9.451 7.963 1.00 96.38 93 SER A C 1
ATOM 732 O O . SER A 1 93 ? 8.980 -8.664 8.809 1.00 96.38 93 SER A O 1
ATOM 734 N N . GLY A 1 94 ? 9.779 -9.038 6.750 1.00 96.00 94 GLY A N 1
ATOM 735 C CA . GLY A 1 94 ? 9.540 -7.677 6.257 1.00 96.00 94 GLY A CA 1
ATOM 736 C C . GLY A 1 94 ? 8.079 -7.405 5.872 1.00 96.00 94 GLY A C 1
ATOM 737 O O . GLY A 1 94 ? 7.766 -6.304 5.427 1.00 96.00 94 GLY A O 1
ATOM 738 N N . PHE A 1 95 ? 7.205 -8.399 6.011 1.00 97.38 95 PHE A N 1
ATOM 739 C CA . PHE A 1 95 ? 5.794 -8.374 5.632 1.00 97.38 95 PHE A CA 1
ATOM 740 C C . PHE A 1 95 ? 4.945 -8.989 6.757 1.00 97.38 95 PHE A C 1
ATOM 742 O O . PHE A 1 95 ? 5.507 -9.667 7.624 1.00 97.38 95 PHE A O 1
ATOM 749 N N . PRO A 1 96 ? 3.617 -8.780 6.782 1.00 97.69 96 PRO A N 1
ATOM 750 C CA . PRO A 1 96 ? 2.731 -9.513 7.678 1.00 97.69 96 PRO A CA 1
ATOM 751 C C . PRO A 1 96 ? 2.912 -11.029 7.527 1.00 97.69 96 PRO A C 1
ATOM 753 O O . PRO A 1 96 ? 2.985 -11.543 6.410 1.00 97.69 96 PRO A O 1
ATOM 756 N N . GLU A 1 97 ? 3.011 -11.728 8.651 1.00 97.31 97 GLU A N 1
ATOM 757 C CA . GLU A 1 97 ? 3.251 -13.163 8.738 1.00 97.31 97 GLU A CA 1
ATOM 758 C C . GLU A 1 97 ? 2.402 -13.754 9.883 1.00 97.31 97 GLU A C 1
ATOM 760 O O . GLU A 1 97 ? 2.719 -13.526 11.053 1.00 97.31 97 GLU A O 1
ATOM 765 N N . PRO A 1 98 ? 1.333 -14.515 9.578 1.00 97.50 98 PRO A N 1
ATOM 766 C CA . PRO A 1 98 ? 0.436 -15.074 10.594 1.00 97.50 98 PRO A CA 1
ATOM 767 C C . PRO A 1 98 ? 1.130 -15.969 11.620 1.00 97.50 98 PRO A C 1
ATOM 769 O O . PRO A 1 98 ? 0.701 -16.042 12.769 1.00 97.50 98 PRO A O 1
ATOM 772 N N . SER A 1 99 ? 2.222 -16.636 11.230 1.00 96.19 99 SER A N 1
ATOM 773 C CA . SER A 1 99 ? 3.012 -17.438 12.170 1.00 96.19 99 SER A CA 1
ATOM 774 C C . SER A 1 99 ? 3.813 -16.595 13.177 1.00 96.19 99 SER A C 1
ATOM 776 O O . SER A 1 99 ? 4.230 -17.121 14.206 1.00 96.19 99 SER A O 1
ATOM 778 N N . GLU A 1 100 ? 3.995 -15.291 12.930 1.00 96.69 100 GLU A N 1
ATOM 779 C CA . GLU A 1 100 ? 4.676 -14.356 13.839 1.00 96.69 100 GLU A CA 1
ATOM 780 C C . GLU A 1 100 ? 3.733 -13.671 14.828 1.00 96.69 100 GLU A C 1
ATOM 782 O O . GLU A 1 100 ? 4.169 -13.269 15.908 1.00 96.69 100 GLU A O 1
ATOM 787 N N . SER A 1 101 ? 2.473 -13.437 14.450 1.00 97.88 101 SER A N 1
ATOM 788 C CA . SER A 1 101 ? 1.530 -12.671 15.266 1.00 97.88 101 SER A CA 1
ATOM 789 C C . SER A 1 101 ? 0.082 -12.907 14.849 1.00 97.88 101 SER A C 1
ATOM 791 O O . SER A 1 101 ? -0.243 -12.886 13.667 1.00 97.88 101 SER A O 1
ATOM 793 N N . ASN A 1 102 ? -0.815 -12.997 15.832 1.00 97.94 102 ASN A N 1
ATOM 794 C CA . ASN A 1 102 ? -2.268 -12.984 15.624 1.00 97.94 102 ASN A CA 1
ATOM 795 C C . ASN A 1 102 ? -2.798 -11.655 15.050 1.00 97.94 102 ASN A C 1
ATOM 797 O O . ASN A 1 102 ? -3.939 -11.600 14.603 1.00 97.94 102 ASN A O 1
ATOM 801 N N . HIS A 1 103 ? -1.987 -10.595 15.061 1.00 98.31 103 HIS A N 1
ATOM 802 C CA . HIS A 1 103 ? -2.305 -9.316 14.430 1.00 98.31 103 HIS A CA 1
ATOM 803 C C . HIS A 1 103 ? -1.987 -9.291 12.924 1.00 98.31 103 HIS A C 1
ATOM 805 O O . HIS A 1 103 ? -2.435 -8.382 12.226 1.00 98.31 103 HIS A O 1
ATOM 811 N N . ASP A 1 104 ? -1.238 -10.280 12.420 1.00 98.19 104 ASP A N 1
ATOM 812 C CA . ASP A 1 104 ? -0.920 -10.441 11.003 1.00 98.19 104 ASP A CA 1
ATOM 813 C C . ASP A 1 104 ? -1.893 -11.460 10.392 1.00 98.19 104 ASP A C 1
ATOM 815 O O . ASP A 1 104 ? -1.564 -12.629 10.217 1.00 98.19 104 ASP A O 1
ATOM 819 N N . HIS A 1 105 ? -3.119 -11.043 10.075 1.00 97.69 105 HIS A N 1
ATOM 820 C CA . HIS A 1 105 ? -4.187 -11.986 9.706 1.00 97.69 105 HIS A CA 1
ATOM 821 C C . HIS A 1 105 ? -3.923 -12.782 8.423 1.00 97.69 105 HIS A C 1
ATOM 823 O O . HIS A 1 105 ? -4.411 -13.902 8.286 1.00 97.69 105 HIS A O 1
ATOM 829 N N . PHE A 1 106 ? -3.168 -12.223 7.474 1.00 97.25 106 PHE A N 1
ATOM 830 C CA . PHE A 1 106 ? -2.862 -12.885 6.208 1.00 97.25 106 PHE A CA 1
ATOM 831 C C . PHE A 1 106 ? -1.477 -12.506 5.695 1.00 97.25 106 PHE A C 1
ATOM 833 O O . PHE A 1 106 ? -1.064 -11.347 5.775 1.00 97.25 106 PHE A O 1
ATOM 840 N N . ARG A 1 107 ? -0.771 -13.484 5.120 1.00 94.88 107 ARG A N 1
ATOM 841 C CA . ARG A 1 107 ? 0.537 -13.256 4.509 1.00 94.88 107 ARG A CA 1
ATOM 842 C C . ARG A 1 107 ? 0.381 -12.614 3.139 1.00 94.88 107 ARG A C 1
ATOM 844 O O . ARG A 1 107 ? -0.294 -13.143 2.263 1.00 94.88 107 ARG A O 1
ATOM 851 N N . VAL A 1 108 ? 1.079 -11.509 2.935 1.00 92.38 108 VAL A N 1
ATOM 852 C CA . VAL A 1 108 ? 1.093 -10.771 1.668 1.00 92.38 108 VAL A CA 1
ATOM 853 C C . VAL A 1 108 ? 2.519 -10.611 1.149 1.00 92.38 108 VAL A C 1
ATOM 855 O O . VAL A 1 108 ? 3.492 -10.770 1.888 1.00 92.38 108 VAL A O 1
ATOM 858 N N . GLY A 1 109 ? 2.633 -10.292 -0.134 1.00 87.44 109 GLY A N 1
ATOM 859 C CA . GLY A 1 109 ? 3.899 -9.960 -0.782 1.00 87.44 109 GLY A CA 1
ATOM 860 C C . GLY A 1 109 ? 3.643 -9.332 -2.144 1.00 87.44 109 GLY A C 1
ATOM 861 O O . GLY A 1 109 ? 4.085 -8.219 -2.408 1.00 87.44 109 GLY A O 1
ATOM 862 N N . HIS A 1 110 ? 2.850 -10.002 -2.978 1.00 91.06 110 HIS A N 1
ATOM 863 C CA . HIS A 1 110 ? 2.367 -9.444 -4.238 1.00 91.06 110 HIS A CA 1
ATOM 864 C C . HIS A 1 110 ? 1.346 -8.318 -4.011 1.00 91.06 110 HIS A C 1
ATOM 866 O O . HIS A 1 110 ? 0.563 -8.357 -3.062 1.00 91.06 110 HIS A O 1
ATOM 872 N N . ALA A 1 111 ? 1.363 -7.317 -4.891 1.00 92.25 111 ALA A N 1
ATOM 873 C CA . ALA A 1 111 ? 0.573 -6.094 -4.758 1.00 92.25 111 ALA A CA 1
ATOM 874 C C . ALA A 1 111 ? -0.813 -6.201 -5.408 1.00 92.25 111 ALA A C 1
ATOM 876 O O . ALA A 1 111 ? -0.924 -6.652 -6.545 1.00 92.25 111 ALA A O 1
ATOM 877 N N . GLY A 1 112 ? -1.857 -5.731 -4.737 1.00 93.44 112 GLY A N 1
ATOM 878 C CA . GLY A 1 112 ? -3.221 -5.656 -5.267 1.00 93.44 112 GLY A CA 1
ATOM 879 C C . GLY A 1 112 ? -4.133 -6.829 -4.898 1.00 93.44 112 GLY A C 1
ATOM 880 O O . GLY A 1 112 ? -5.129 -7.086 -5.567 1.00 93.44 112 GLY A O 1
ATOM 881 N N . THR A 1 113 ? -3.801 -7.575 -3.844 1.00 96.19 113 THR A N 1
ATOM 882 C CA . THR A 1 113 ? -4.590 -8.735 -3.393 1.00 96.19 113 THR A CA 1
ATOM 883 C C . THR A 1 113 ? -5.422 -8.444 -2.145 1.00 96.19 113 THR A C 1
ATOM 885 O O . THR A 1 113 ? -6.269 -9.256 -1.771 1.00 96.19 113 THR A O 1
ATOM 888 N N . ALA A 1 114 ? -5.209 -7.312 -1.466 1.00 97.81 114 ALA A N 1
ATOM 889 C CA . ALA A 1 114 ? -5.783 -7.081 -0.140 1.00 97.81 114 ALA A CA 1
ATOM 890 C C . ALA A 1 114 ? -7.317 -6.993 -0.119 1.00 97.81 114 ALA A C 1
ATOM 892 O O . ALA A 1 114 ? -7.931 -7.445 0.845 1.00 97.81 114 ALA A O 1
ATOM 893 N N . ILE A 1 115 ? -7.946 -6.459 -1.172 1.00 98.25 115 ILE A N 1
ATOM 894 C CA . ILE A 1 115 ? -9.415 -6.378 -1.255 1.00 98.25 115 ILE A CA 1
ATOM 895 C C . ILE A 1 115 ? -10.018 -7.782 -1.428 1.00 98.25 115 ILE A C 1
ATOM 897 O O . ILE A 1 115 ? -10.968 -8.122 -0.726 1.00 98.25 115 ILE A O 1
ATOM 901 N N . ALA A 1 116 ? -9.424 -8.633 -2.275 1.00 97.88 116 ALA A N 1
ATOM 902 C CA . ALA A 1 116 ? -9.832 -10.036 -2.415 1.00 97.88 116 ALA A CA 1
ATOM 903 C C . ALA A 1 116 ? -9.726 -10.789 -1.082 1.00 97.88 116 ALA A C 1
ATOM 905 O O . ALA A 1 116 ? -10.658 -11.476 -0.662 1.00 97.88 116 ALA A O 1
ATOM 906 N N . ILE A 1 117 ? -8.599 -10.616 -0.384 1.00 98.12 117 ILE A N 1
ATOM 907 C CA . ILE A 1 117 ? -8.365 -11.209 0.938 1.00 98.12 117 ILE A CA 1
ATOM 908 C C . ILE A 1 117 ? -9.427 -10.727 1.935 1.00 98.12 117 ILE A C 1
ATOM 910 O O . ILE A 1 117 ? -9.981 -11.532 2.684 1.00 98.12 117 ILE A O 1
ATOM 914 N N . ALA A 1 118 ? -9.759 -9.434 1.923 1.00 98.12 118 ALA A N 1
ATOM 915 C CA . ALA A 1 118 ? -10.790 -8.880 2.791 1.00 98.12 118 ALA A CA 1
ATOM 916 C C . ALA A 1 118 ? -12.178 -9.468 2.518 1.00 98.12 118 ALA A C 1
ATOM 918 O O . ALA A 1 118 ? -12.902 -9.757 3.470 1.00 98.12 118 ALA A O 1
ATOM 919 N N . ILE A 1 119 ? -12.532 -9.709 1.251 1.00 98.00 119 ILE A N 1
ATOM 920 C CA . ILE A 1 119 ? -13.760 -10.431 0.884 1.00 98.00 119 ILE A CA 1
ATOM 921 C C . ILE A 1 119 ? -13.725 -11.854 1.443 1.00 98.00 119 ILE A C 1
ATOM 923 O O . ILE A 1 119 ? -14.710 -12.287 2.036 1.00 98.00 119 ILE A O 1
ATOM 927 N N . GLY A 1 120 ? -12.589 -12.549 1.337 1.00 97.81 120 GLY A N 1
ATOM 928 C CA . GLY A 1 120 ? -12.396 -13.884 1.911 1.00 97.81 120 GLY A CA 1
ATOM 929 C C . GLY A 1 120 ? -12.641 -13.922 3.422 1.00 97.81 120 GLY A C 1
ATOM 930 O O . GLY A 1 120 ? -13.415 -14.746 3.910 1.00 97.81 120 GLY A O 1
ATOM 931 N N . PHE A 1 121 ? -12.077 -12.966 4.163 1.00 97.81 121 PHE A N 1
ATOM 932 C CA . PHE A 1 121 ? -12.374 -12.806 5.590 1.00 97.81 121 PHE A CA 1
ATOM 933 C C . PHE A 1 121 ? -13.823 -12.424 5.866 1.00 97.81 121 PHE A C 1
ATOM 935 O O . PHE A 1 121 ? -14.297 -12.631 6.975 1.00 97.81 121 PHE A O 1
ATOM 942 N N . SER A 1 122 ? -14.528 -11.898 4.872 1.00 96.94 122 SER A N 1
ATOM 943 C CA . SER A 1 122 ? -15.895 -11.409 4.981 1.00 96.94 122 SER A CA 1
ATOM 944 C C . SER A 1 122 ? -16.956 -12.394 4.505 1.00 96.94 122 SER A C 1
ATOM 946 O O . SER A 1 122 ? -18.126 -12.027 4.469 1.00 96.94 122 SER A O 1
ATOM 948 N N . ILE A 1 123 ? -16.595 -13.636 4.164 1.00 95.50 123 ILE A N 1
ATOM 949 C CA . ILE A 1 123 ? -17.564 -14.644 3.702 1.00 95.50 123 ILE A CA 1
ATOM 950 C C . ILE A 1 123 ? -18.604 -14.940 4.787 1.00 95.50 123 ILE A C 1
ATOM 952 O O . ILE A 1 123 ? -19.789 -15.074 4.486 1.00 95.50 123 ILE A O 1
ATOM 956 N N . THR A 1 124 ? -18.186 -15.013 6.051 1.00 93.38 124 THR A N 1
ATOM 957 C CA . THR A 1 124 ? -19.097 -15.224 7.179 1.00 93.38 124 THR A CA 1
ATOM 958 C C . THR A 1 124 ? -19.465 -13.897 7.850 1.00 93.38 124 THR A C 1
ATOM 960 O O . THR A 1 124 ? -18.577 -13.052 8.057 1.00 93.38 124 THR A O 1
ATOM 963 N N . PRO A 1 125 ? -20.747 -13.704 8.226 1.00 93.69 125 PRO A N 1
ATOM 964 C CA . PRO A 1 125 ? -21.169 -12.546 9.005 1.00 93.69 125 PRO A CA 1
ATOM 965 C C . PRO A 1 125 ? -20.373 -12.410 10.304 1.00 93.69 125 PRO A C 1
ATOM 967 O O . PRO A 1 125 ? -20.051 -13.403 10.956 1.00 93.69 125 PRO A O 1
ATOM 970 N N . SER A 1 126 ? -20.048 -11.174 10.669 1.00 93.81 126 SER A N 1
ATOM 971 C CA . SER A 1 126 ? -19.389 -10.827 11.928 1.00 93.81 126 SER A CA 1
ATOM 972 C C . SER A 1 126 ? -19.605 -9.350 12.228 1.00 93.81 126 SER A C 1
ATOM 974 O O . SER A 1 126 ? -19.707 -8.531 11.310 1.00 93.81 126 SER A O 1
ATOM 976 N N . ASP A 1 127 ? -19.616 -9.001 13.513 1.00 90.75 127 ASP A N 1
ATOM 977 C CA . ASP A 1 127 ? -19.638 -7.606 13.934 1.00 90.75 127 ASP A CA 1
ATOM 978 C C . ASP A 1 127 ? -18.263 -6.929 13.832 1.00 90.75 127 ASP A C 1
ATOM 980 O O . ASP A 1 127 ? -18.185 -5.699 13.766 1.00 90.75 127 ASP A O 1
ATOM 984 N N . HIS A 1 128 ? -17.185 -7.701 13.716 1.00 95.94 128 HIS A N 1
ATOM 985 C CA . HIS A 1 128 ? -15.838 -7.165 13.548 1.00 95.94 128 HIS A CA 1
ATOM 986 C C . HIS A 1 128 ? -15.596 -6.608 12.145 1.00 95.94 128 HIS A C 1
ATOM 988 O O . HIS A 1 128 ? -16.146 -7.078 11.143 1.00 95.94 128 HIS A O 1
ATOM 994 N N . TRP A 1 129 ? -14.761 -5.580 12.080 1.00 98.00 129 TRP A N 1
ATOM 995 C CA . TRP A 1 129 ? -14.387 -4.909 10.845 1.00 98.00 129 TRP A CA 1
ATOM 996 C C . TRP A 1 129 ? -13.303 -5.669 10.090 1.00 98.00 129 TRP A C 1
ATOM 998 O O . TRP A 1 129 ? -12.464 -6.350 10.679 1.00 98.00 129 TRP A O 1
ATOM 1008 N N . VAL A 1 130 ? -13.272 -5.470 8.772 1.00 98.50 130 VAL A N 1
ATOM 1009 C CA . VAL A 1 130 ? -12.081 -5.747 7.961 1.00 98.50 130 VAL A CA 1
ATOM 1010 C C . VAL A 1 130 ? -11.543 -4.431 7.424 1.00 98.50 130 VAL A C 1
ATOM 1012 O O . VAL A 1 130 ? -12.254 -3.693 6.744 1.00 98.50 130 VAL A O 1
ATOM 1015 N N . ILE A 1 131 ? -10.293 -4.120 7.745 1.00 98.69 131 ILE A N 1
ATOM 1016 C CA . ILE A 1 131 ? -9.621 -2.880 7.376 1.00 98.69 131 ILE A CA 1
ATOM 1017 C C . ILE A 1 131 ? -8.508 -3.217 6.388 1.00 98.69 131 ILE A C 1
ATOM 1019 O O . ILE A 1 131 ? -7.526 -3.874 6.730 1.00 98.69 131 ILE A O 1
ATOM 1023 N N . VAL A 1 132 ? -8.659 -2.743 5.157 1.00 98.69 132 VAL A N 1
ATOM 1024 C CA . VAL A 1 132 ? -7.676 -2.861 4.081 1.00 98.69 132 VAL A CA 1
ATOM 1025 C C . VAL A 1 132 ? -6.837 -1.592 4.025 1.00 98.69 132 VAL A C 1
ATOM 1027 O O . VAL A 1 132 ? -7.380 -0.492 3.955 1.00 98.69 132 VAL A O 1
ATOM 1030 N N . ILE A 1 133 ? -5.515 -1.742 4.005 1.00 98.50 133 ILE A N 1
ATOM 1031 C CA . ILE A 1 133 ? -4.556 -0.655 3.801 1.00 98.50 133 ILE A CA 1
ATOM 1032 C C . ILE A 1 133 ? -3.811 -0.938 2.504 1.00 98.50 133 ILE A C 1
ATOM 1034 O O . ILE A 1 133 ? -2.893 -1.760 2.476 1.00 98.50 133 ILE A O 1
ATOM 1038 N N . ILE A 1 134 ? -4.192 -0.249 1.434 1.00 97.81 134 ILE A N 1
ATOM 1039 C CA . ILE A 1 134 ? -3.688 -0.491 0.081 1.00 97.81 134 ILE A CA 1
ATOM 1040 C C . ILE A 1 134 ? -3.028 0.764 -0.482 1.00 97.81 134 ILE A C 1
ATOM 1042 O O . ILE A 1 134 ? -3.557 1.858 -0.334 1.00 97.81 134 ILE A O 1
ATOM 1046 N N . GLY A 1 135 ? -1.848 0.628 -1.090 1.00 94.81 135 GLY A N 1
ATOM 1047 C CA . GLY A 1 135 ? -1.209 1.750 -1.784 1.00 94.81 135 GLY A CA 1
ATOM 1048 C C . GLY A 1 135 ? -1.984 2.129 -3.045 1.00 94.81 135 GLY A C 1
ATOM 1049 O O . GLY A 1 135 ? -2.549 1.251 -3.693 1.00 94.81 135 GLY A O 1
ATOM 1050 N N . ASP A 1 136 ? -1.969 3.403 -3.424 1.00 91.56 136 ASP A N 1
ATOM 1051 C CA . ASP A 1 136 ? -2.485 3.910 -4.708 1.00 91.56 136 ASP A CA 1
ATOM 1052 C C . ASP A 1 136 ? -2.103 3.020 -5.905 1.00 91.56 136 ASP A C 1
ATOM 1054 O O . ASP A 1 136 ? -2.964 2.592 -6.677 1.00 91.56 136 ASP A O 1
ATOM 1058 N N . SER A 1 137 ? -0.820 2.664 -6.012 1.00 88.69 137 SER A N 1
ATOM 1059 C CA . SER A 1 137 ? -0.281 1.854 -7.115 1.00 88.69 137 SER A CA 1
ATOM 1060 C C . SER A 1 137 ? -0.866 0.444 -7.147 1.00 88.69 137 SER A C 1
ATOM 1062 O O . SER A 1 137 ? -1.195 -0.079 -8.208 1.00 88.69 137 SER A O 1
ATOM 1064 N N . ALA A 1 138 ? -1.013 -0.163 -5.970 1.00 92.38 138 ALA A N 1
ATOM 1065 C CA . ALA A 1 138 ? -1.579 -1.495 -5.818 1.00 92.38 138 ALA A CA 1
ATOM 1066 C C . ALA A 1 138 ? -3.103 -1.492 -6.000 1.00 92.38 138 ALA A C 1
ATOM 1068 O O . ALA A 1 138 ? -3.671 -2.469 -6.480 1.00 92.38 138 ALA A O 1
ATOM 1069 N N . PHE A 1 139 ? -3.777 -0.396 -5.652 1.00 94.00 139 PHE A N 1
ATOM 1070 C CA . PHE A 1 139 ? -5.215 -0.244 -5.851 1.00 94.00 139 PHE A CA 1
ATOM 1071 C C . PHE A 1 139 ? -5.583 -0.220 -7.338 1.00 94.00 139 PHE A C 1
ATOM 1073 O O . PHE A 1 139 ? -6.607 -0.773 -7.723 1.00 94.00 139 PHE A O 1
ATOM 1080 N N . ALA A 1 140 ? -4.733 0.374 -8.180 1.00 88.81 140 ALA A N 1
ATOM 1081 C CA . ALA A 1 140 ? -4.936 0.421 -9.628 1.00 88.81 140 ALA A CA 1
ATOM 1082 C C . ALA A 1 140 ? -4.638 -0.910 -10.355 1.00 88.81 140 ALA A C 1
ATOM 1084 O O . ALA A 1 140 ? -4.816 -0.984 -11.571 1.00 88.81 140 ALA A O 1
ATOM 1085 N N . ASN A 1 141 ? -4.177 -1.947 -9.645 1.00 90.31 141 ASN A N 1
ATOM 1086 C CA . ASN A 1 141 ? -3.974 -3.285 -10.204 1.00 90.31 141 ASN A CA 1
ATOM 1087 C C . ASN A 1 141 ? -5.315 -3.932 -10.605 1.00 90.31 141 ASN A C 1
ATOM 1089 O O . ASN A 1 141 ? -6.333 -3.724 -9.945 1.00 90.31 141 ASN A O 1
ATOM 1093 N N . GLY A 1 142 ? -5.302 -4.766 -11.652 1.00 92.06 142 GLY A N 1
ATOM 1094 C CA . GLY A 1 142 ? -6.500 -5.450 -12.156 1.00 92.06 142 GLY A CA 1
ATOM 1095 C C . GLY A 1 142 ? -7.243 -6.253 -11.084 1.00 92.06 142 GLY A C 1
ATOM 1096 O O . GLY A 1 142 ? -8.440 -6.048 -10.897 1.00 92.06 142 GLY A O 1
ATOM 1097 N N . VAL A 1 143 ? -6.525 -7.059 -10.292 1.00 94.75 143 VAL A N 1
ATOM 1098 C CA . VAL A 1 143 ? -7.118 -7.879 -9.221 1.00 94.75 143 VAL A CA 1
ATOM 1099 C C . VAL A 1 143 ? -7.793 -7.004 -8.166 1.00 94.75 143 VAL A C 1
ATOM 1101 O O . VAL A 1 143 ? -8.890 -7.327 -7.712 1.00 94.75 143 VAL A O 1
ATOM 1104 N N . SER A 1 144 ? -7.188 -5.870 -7.799 1.00 95.69 144 SER A N 1
ATOM 1105 C CA . SER A 1 144 ? -7.792 -4.909 -6.867 1.00 95.69 144 SER A CA 1
ATOM 1106 C C . SER A 1 144 ? -9.107 -4.349 -7.395 1.00 95.69 144 SER A C 1
ATOM 1108 O O . SER A 1 144 ? -10.087 -4.299 -6.652 1.00 95.69 144 SER A O 1
ATOM 1110 N N . LEU A 1 145 ? -9.140 -3.933 -8.664 1.00 95.50 145 LEU A N 1
ATOM 1111 C CA . LEU A 1 145 ? -10.325 -3.338 -9.282 1.00 95.50 145 LEU A CA 1
ATOM 1112 C C . LEU A 1 145 ? -11.448 -4.366 -9.469 1.00 95.50 145 LEU A C 1
ATOM 1114 O O . LEU A 1 145 ? -12.600 -4.073 -9.157 1.00 95.50 145 LEU A O 1
ATOM 1118 N N . GLU A 1 146 ? -11.120 -5.584 -9.897 1.00 96.94 146 GLU A N 1
ATOM 1119 C CA . GLU A 1 146 ? -12.074 -6.698 -9.967 1.00 96.94 146 GLU A CA 1
ATOM 1120 C C . GLU A 1 146 ? -12.644 -7.026 -8.584 1.00 96.94 146 GLU A C 1
ATOM 1122 O O . GLU A 1 146 ? -13.858 -7.129 -8.402 1.00 96.94 146 GLU A O 1
ATOM 1127 N N . SER A 1 147 ? -11.770 -7.117 -7.580 1.00 98.00 147 SER A N 1
ATOM 1128 C CA . SER A 1 147 ? -12.168 -7.391 -6.199 1.00 98.00 147 SER A CA 1
ATOM 1129 C C . SER A 1 147 ? -13.042 -6.282 -5.631 1.00 98.00 147 SER A C 1
ATOM 1131 O O . SER A 1 147 ? -13.993 -6.563 -4.909 1.00 98.00 147 SER A O 1
ATOM 1133 N N . LEU A 1 148 ? -12.765 -5.023 -5.969 1.00 97.88 148 LEU A N 1
ATOM 1134 C CA . LEU A 1 148 ? -13.597 -3.901 -5.557 1.00 97.88 148 LEU A CA 1
ATOM 1135 C C . LEU A 1 148 ? -15.033 -4.059 -6.078 1.00 97.88 148 LEU A C 1
ATOM 1137 O O . LEU A 1 148 ? -15.968 -3.876 -5.310 1.00 97.88 148 LEU A O 1
ATOM 1141 N N . LEU A 1 149 ? -15.228 -4.476 -7.331 1.00 97.06 149 LEU A N 1
ATOM 1142 C CA . LEU A 1 149 ? -16.569 -4.731 -7.879 1.00 97.06 149 LEU A CA 1
ATOM 1143 C C . LEU A 1 149 ? -17.254 -5.956 -7.241 1.00 97.06 149 LEU A C 1
ATOM 1145 O O . LEU A 1 149 ? -18.484 -6.043 -7.181 1.00 97.06 149 LEU A O 1
ATOM 1149 N N . LEU A 1 150 ? -16.470 -6.891 -6.706 1.00 97.19 150 LEU A N 1
ATOM 1150 C CA . LEU A 1 150 ? -16.959 -8.050 -5.957 1.00 97.19 150 LEU A CA 1
ATOM 1151 C C . LEU A 1 150 ? -17.210 -7.764 -4.468 1.00 97.19 150 LEU A C 1
ATOM 1153 O O . LEU A 1 150 ? -17.680 -8.656 -3.761 1.00 97.19 150 LEU A O 1
ATOM 1157 N N . ILE A 1 151 ? -16.959 -6.546 -3.975 1.00 96.75 151 ILE A N 1
ATOM 1158 C CA . ILE A 1 151 ? -17.052 -6.227 -2.541 1.00 96.75 151 ILE A CA 1
ATOM 1159 C C . ILE A 1 151 ? -18.455 -6.446 -1.960 1.00 96.75 151 ILE A C 1
ATOM 1161 O O . ILE A 1 151 ? -18.585 -6.745 -0.777 1.00 96.75 151 ILE A O 1
ATOM 1165 N N . HIS A 1 152 ? -19.499 -6.400 -2.793 1.00 93.00 152 HIS A N 1
ATOM 1166 C CA . HIS A 1 152 ? -20.878 -6.723 -2.414 1.00 93.00 152 HIS A CA 1
ATOM 1167 C C . HIS A 1 152 ? -21.057 -8.169 -1.903 1.00 93.00 152 HIS A C 1
ATOM 1169 O O . HIS A 1 152 ? -22.090 -8.496 -1.324 1.00 93.00 152 HIS A O 1
ATOM 1175 N N . LYS A 1 153 ? -20.077 -9.059 -2.129 1.00 95.31 153 LYS A N 1
ATOM 1176 C CA . LYS A 1 153 ? -20.045 -10.419 -1.566 1.00 95.31 153 LYS A CA 1
ATOM 1177 C C . LYS A 1 153 ? -19.607 -10.461 -0.100 1.00 95.31 153 LYS A C 1
ATOM 1179 O O . LYS A 1 153 ? -19.731 -11.509 0.529 1.00 95.31 153 LYS A O 1
ATOM 1184 N N . ALA A 1 154 ? -19.075 -9.366 0.440 1.00 95.88 154 ALA A N 1
ATOM 1185 C CA . ALA A 1 154 ? -18.684 -9.279 1.838 1.00 95.88 154 ALA A CA 1
ATOM 1186 C C . ALA A 1 154 ? -19.923 -9.201 2.750 1.00 95.88 154 ALA A C 1
ATOM 1188 O O . ALA A 1 154 ? -20.736 -8.289 2.638 1.00 95.88 154 ALA A O 1
ATOM 1189 N N . ASN A 1 155 ? -20.025 -10.128 3.704 1.00 94.56 155 ASN A N 1
ATOM 1190 C CA . ASN A 1 155 ? -21.097 -10.199 4.705 1.00 94.56 155 ASN A CA 1
ATOM 1191 C C . ASN A 1 155 ? -20.751 -9.486 6.027 1.00 94.56 155 ASN A C 1
ATOM 1193 O O . ASN A 1 155 ? -21.445 -9.647 7.029 1.00 94.56 155 ASN A O 1
ATOM 1197 N N . ARG A 1 156 ? -19.666 -8.709 6.052 1.00 93.75 156 ARG A N 1
ATOM 1198 C CA . ARG A 1 156 ? -19.258 -7.843 7.168 1.00 93.75 156 ARG A CA 1
ATOM 1199 C C . ARG A 1 156 ? -18.728 -6.526 6.602 1.00 93.75 156 ARG A C 1
ATOM 1201 O O . ARG A 1 156 ? -18.315 -6.494 5.440 1.00 93.75 156 ARG A O 1
ATOM 1208 N N . PRO A 1 157 ? -18.736 -5.436 7.378 1.00 92.69 157 PRO A N 1
ATOM 1209 C CA . PRO A 1 157 ? -18.359 -4.144 6.837 1.00 92.69 157 PRO A CA 1
ATOM 1210 C C . PRO A 1 157 ? -16.845 -4.045 6.619 1.00 92.69 157 PRO A C 1
ATOM 1212 O O . PRO A 1 157 ? -16.040 -4.377 7.496 1.00 92.69 157 PRO A O 1
ATOM 1215 N N . VAL A 1 158 ? -16.472 -3.560 5.433 1.00 98.12 158 VAL A N 1
ATOM 1216 C CA . VAL A 1 158 ? -15.077 -3.435 4.989 1.00 98.12 158 VAL A CA 1
ATOM 1217 C C . VAL A 1 158 ? -14.701 -1.965 4.836 1.00 98.12 158 VAL A C 1
ATOM 1219 O O . VAL A 1 158 ? -15.400 -1.208 4.165 1.00 98.12 158 VAL A O 1
ATOM 1222 N N . ILE A 1 159 ? -13.578 -1.549 5.417 1.00 98.62 159 ILE A N 1
ATOM 1223 C CA . ILE A 1 159 ? -12.994 -0.224 5.182 1.00 98.62 159 ILE A CA 1
ATOM 1224 C C . ILE A 1 159 ? -11.782 -0.395 4.277 1.00 98.62 159 ILE A C 1
ATOM 1226 O O . ILE A 1 159 ? -10.827 -1.072 4.643 1.00 98.62 159 ILE A O 1
ATOM 1230 N N . ILE A 1 160 ? -11.802 0.248 3.117 1.00 98.75 160 ILE A N 1
ATOM 1231 C CA . ILE A 1 160 ? -10.685 0.300 2.178 1.00 98.75 160 ILE A CA 1
ATOM 1232 C C . ILE A 1 160 ? -10.012 1.660 2.324 1.00 98.75 160 ILE A C 1
ATOM 1234 O O . ILE A 1 160 ? -10.553 2.683 1.908 1.00 98.75 160 ILE A O 1
ATOM 1238 N N . ILE A 1 161 ? -8.830 1.673 2.930 1.00 98.75 161 ILE A N 1
ATOM 1239 C CA . ILE A 1 161 ? -7.987 2.856 3.085 1.00 98.75 161 ILE A CA 1
ATOM 1240 C C . ILE A 1 161 ? -6.963 2.855 1.9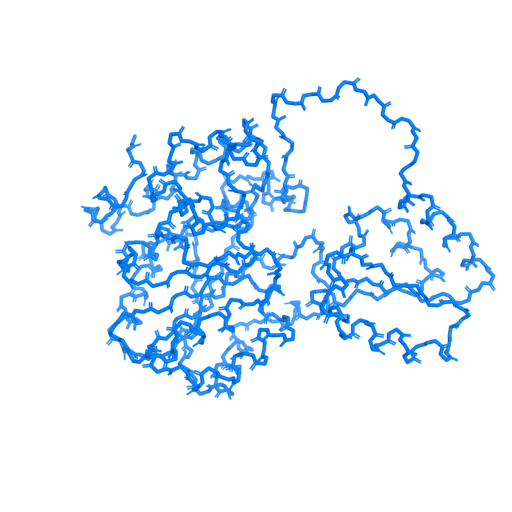54 1.00 98.75 161 ILE A C 1
ATOM 1242 O O . ILE A 1 161 ? -6.013 2.067 1.964 1.00 98.75 161 ILE A O 1
ATOM 1246 N N . VAL A 1 162 ? -7.148 3.756 0.989 1.00 98.06 162 VAL A N 1
ATOM 1247 C CA . VAL A 1 162 ? -6.174 3.976 -0.083 1.00 98.06 162 VAL A CA 1
ATOM 1248 C C . VAL A 1 162 ? -5.103 4.935 0.425 1.00 98.06 162 VAL A C 1
ATOM 1250 O O . VAL A 1 162 ? -5.363 6.125 0.586 1.00 98.06 162 VAL A O 1
ATOM 1253 N N . ASN A 1 163 ? -3.913 4.406 0.693 1.00 96.88 163 ASN A N 1
ATOM 1254 C CA . ASN A 1 163 ? -2.717 5.156 1.054 1.00 96.88 163 ASN A CA 1
ATOM 1255 C C . ASN A 1 163 ? -2.066 5.735 -0.209 1.00 96.88 163 ASN A C 1
ATOM 1257 O O . ASN A 1 163 ? -1.224 5.093 -0.842 1.00 96.88 163 ASN A O 1
ATOM 1261 N N . ASP A 1 164 ? -2.478 6.942 -0.567 1.00 94.19 164 ASP A N 1
ATOM 1262 C CA . ASP A 1 164 ? -2.023 7.659 -1.747 1.00 94.19 164 ASP A CA 1
ATOM 1263 C C . ASP A 1 164 ? -0.849 8.578 -1.408 1.00 94.19 164 ASP A C 1
ATOM 1265 O O . ASP A 1 164 ? -1.008 9.617 -0.769 1.00 94.19 164 ASP A O 1
ATOM 1269 N N . ASN A 1 165 ? 0.342 8.171 -1.837 1.00 88.94 165 ASN A N 1
ATOM 1270 C CA . ASN A 1 165 ? 1.554 8.984 -1.767 1.00 88.94 165 ASN A CA 1
ATOM 1271 C C . ASN A 1 165 ? 2.073 9.380 -3.157 1.00 88.94 165 ASN A C 1
ATOM 1273 O O . ASN A 1 165 ? 3.188 9.886 -3.251 1.00 88.94 165 ASN A O 1
ATOM 1277 N N . GLY A 1 166 ? 1.297 9.128 -4.217 1.00 81.75 166 GLY A N 1
ATOM 1278 C CA . GLY A 1 166 ? 1.656 9.418 -5.604 1.00 81.75 166 GLY A CA 1
ATOM 1279 C C . GLY A 1 166 ? 2.833 8.616 -6.172 1.00 81.75 166 GLY A C 1
ATOM 1280 O O . GLY A 1 166 ? 3.329 8.970 -7.245 1.00 81.75 166 GLY A O 1
ATOM 1281 N N . HIS A 1 167 ? 3.325 7.574 -5.486 1.00 75.19 167 HIS A N 1
ATOM 1282 C CA . HIS A 1 167 ? 4.566 6.890 -5.859 1.00 75.19 167 HIS A CA 1
ATOM 1283 C C . HIS A 1 167 ? 4.495 5.355 -5.809 1.00 75.19 167 HIS A C 1
ATOM 1285 O O . HIS A 1 167 ? 4.320 4.739 -4.753 1.00 75.19 167 HIS A O 1
ATOM 1291 N N . SER A 1 168 ? 4.880 4.732 -6.926 1.00 72.31 168 SER A N 1
ATOM 1292 C CA . SER A 1 168 ? 5.279 3.320 -7.003 1.00 72.31 168 SER A CA 1
ATOM 1293 C C . SER A 1 168 ? 6.770 3.140 -6.626 1.00 72.31 168 SER A C 1
ATOM 1295 O O . SER A 1 168 ? 7.349 3.950 -5.889 1.00 72.31 168 SER A O 1
ATOM 1297 N N . ILE A 1 169 ? 7.393 2.038 -7.050 1.00 64.25 169 ILE A N 1
ATOM 1298 C CA . ILE A 1 169 ? 8.835 1.761 -6.936 1.00 64.25 169 ILE A CA 1
ATOM 1299 C C . ILE A 1 169 ? 9.644 2.575 -7.963 1.00 64.25 169 ILE A C 1
ATOM 1301 O O . ILE A 1 169 ? 10.769 2.976 -7.669 1.00 64.25 169 ILE A O 1
ATOM 1305 N N . SER A 1 170 ? 9.051 2.865 -9.120 1.00 65.88 170 SER A N 1
ATOM 1306 C CA . SER A 1 170 ? 9.531 3.800 -10.143 1.00 65.88 170 SER A CA 1
ATOM 1307 C C . SER A 1 170 ? 8.546 4.964 -10.295 1.00 65.88 170 SER A C 1
ATOM 1309 O O . SER A 1 170 ? 7.439 4.917 -9.735 1.00 65.88 170 SER A O 1
ATOM 1311 N N . ASP A 1 171 ? 8.955 6.032 -10.989 1.00 61.97 171 ASP A N 1
ATOM 1312 C CA . ASP A 1 171 ? 8.078 7.182 -11.210 1.00 61.97 171 ASP A CA 1
ATOM 1313 C C . ASP A 1 171 ? 6.795 6.713 -11.896 1.00 61.97 171 ASP A C 1
ATOM 1315 O O . ASP A 1 171 ? 6.824 6.005 -12.896 1.00 61.97 171 ASP A O 1
ATOM 1319 N N . ALA A 1 172 ? 5.658 7.004 -11.279 1.00 50.09 172 ALA A N 1
ATOM 1320 C CA . ALA A 1 172 ? 4.413 6.305 -11.539 1.00 50.09 172 ALA A CA 1
ATOM 1321 C C . ALA A 1 172 ? 3.947 6.511 -12.997 1.00 50.09 172 ALA A C 1
ATOM 1323 O O . ALA A 1 172 ? 3.486 7.599 -13.355 1.00 50.09 172 ALA A O 1
ATOM 1324 N N . VAL A 1 173 ? 4.044 5.487 -13.856 1.00 53.03 173 VAL A N 1
ATOM 1325 C CA . VAL A 1 173 ? 3.569 5.558 -15.249 1.00 53.03 173 VAL A CA 1
ATOM 1326 C C . VAL A 1 173 ? 2.223 4.843 -15.440 1.00 53.03 173 VAL A C 1
ATOM 1328 O O . VAL A 1 173 ? 1.987 3.733 -14.971 1.00 53.03 173 VAL A O 1
ATOM 1331 N N . SER A 1 174 ? 1.374 5.547 -16.197 1.00 47.62 174 SER A N 1
ATOM 1332 C CA . SER A 1 174 ? 0.064 5.238 -16.793 1.00 47.62 174 SER A CA 1
ATOM 1333 C C . SER A 1 174 ? -1.202 5.420 -15.937 1.00 47.62 174 SER A C 1
ATOM 1335 O O . SER A 1 174 ? -1.950 6.359 -16.211 1.00 47.62 174 SER A O 1
ATOM 1337 N N . SER A 1 175 ? -1.479 4.617 -14.907 1.00 51.38 175 SER A N 1
ATOM 1338 C CA . SER A 1 175 ? -2.780 4.687 -14.200 1.00 51.38 175 SER A CA 1
ATOM 1339 C C . SER A 1 175 ? -2.816 5.720 -13.062 1.00 51.38 175 SER A C 1
ATOM 1341 O O . SER A 1 175 ? -3.776 6.486 -12.938 1.00 51.38 175 SER A O 1
ATOM 1343 N N . LEU A 1 176 ? -1.738 5.824 -12.283 1.00 55.78 176 LEU A N 1
ATOM 1344 C CA . LEU A 1 176 ? -1.660 6.619 -11.047 1.00 55.78 176 LEU A CA 1
ATOM 1345 C C . LEU A 1 176 ? -1.697 8.130 -11.249 1.00 55.78 176 LEU A C 1
ATOM 1347 O O . LEU A 1 176 ? -2.386 8.817 -10.505 1.00 55.78 176 LEU A O 1
ATOM 1351 N N . LYS A 1 177 ? -1.047 8.650 -12.303 1.00 62.09 177 LYS A N 1
ATOM 1352 C CA . LYS A 1 177 ? -1.077 10.091 -12.641 1.00 62.09 177 LYS A CA 1
ATOM 1353 C C . LYS A 1 177 ? -2.492 10.622 -12.854 1.00 62.09 177 LYS A C 1
ATOM 1355 O O . LYS A 1 177 ? -2.723 11.826 -12.824 1.00 62.09 177 LYS A O 1
ATOM 1360 N N . THR A 1 178 ? -3.432 9.721 -13.114 1.00 67.25 178 THR A N 1
ATOM 1361 C CA . THR A 1 178 ? -4.814 10.069 -13.400 1.00 67.25 178 THR A CA 1
ATOM 1362 C C . THR A 1 178 ? -5.759 9.777 -12.234 1.00 67.25 178 THR A C 1
ATOM 1364 O O . THR A 1 178 ? -6.851 10.348 -12.200 1.00 67.25 178 THR A O 1
ATOM 1367 N N . MET A 1 179 ? -5.353 8.942 -11.270 1.00 82.56 179 MET A N 1
ATOM 1368 C CA . MET A 1 179 ? -6.132 8.658 -10.066 1.00 82.56 179 MET A CA 1
ATOM 1369 C C . MET A 1 179 ? -6.149 9.871 -9.138 1.00 82.56 179 MET A C 1
ATOM 1371 O O . MET A 1 179 ? -5.150 10.546 -8.925 1.00 82.56 179 MET A O 1
ATOM 1375 N N . ASN A 1 180 ? -7.330 10.181 -8.618 1.00 87.88 180 ASN A N 1
ATOM 1376 C CA . ASN A 1 180 ? -7.553 11.256 -7.664 1.00 87.88 180 ASN A CA 1
ATOM 1377 C C . ASN A 1 180 ? -8.846 10.978 -6.891 1.00 87.88 180 ASN A C 1
ATOM 1379 O O . ASN A 1 180 ? -9.580 10.042 -7.212 1.00 87.88 180 ASN A O 1
ATOM 1383 N N . SER A 1 181 ? -9.152 11.834 -5.915 1.00 92.12 181 SER A N 1
ATOM 1384 C CA . SER A 1 181 ? -10.342 11.714 -5.064 1.00 92.12 181 SER A CA 1
ATOM 1385 C C . SER A 1 181 ? -11.641 11.472 -5.856 1.00 92.12 181 SER A C 1
ATOM 1387 O O . SER A 1 181 ? -12.391 10.563 -5.519 1.00 92.12 181 SER A O 1
ATOM 1389 N N . LYS A 1 182 ? -11.873 12.186 -6.972 1.00 94.38 182 LYS A N 1
ATOM 1390 C CA . LYS A 1 182 ? -13.092 12.020 -7.792 1.00 94.38 182 LYS A CA 1
ATOM 1391 C C . LYS A 1 182 ? -13.166 10.658 -8.482 1.00 94.38 182 LYS A C 1
ATOM 1393 O O . LYS A 1 182 ? -14.250 10.134 -8.709 1.00 94.38 182 LYS A O 1
ATOM 1398 N N . ARG A 1 183 ? -12.021 10.081 -8.853 1.00 94.12 183 ARG A N 1
ATOM 1399 C CA . ARG A 1 183 ? -11.987 8.742 -9.457 1.00 94.12 183 ARG A CA 1
ATOM 1400 C C . ARG A 1 183 ? -12.165 7.647 -8.419 1.00 94.12 183 ARG A C 1
ATOM 1402 O O . ARG A 1 183 ? -12.870 6.684 -8.693 1.00 94.12 183 ARG A O 1
ATOM 1409 N N . TYR A 1 184 ? -11.583 7.813 -7.233 1.00 96.00 184 TYR A N 1
ATOM 1410 C CA . TYR A 1 184 ? -11.862 6.922 -6.107 1.00 96.00 184 TYR A CA 1
ATOM 1411 C C . TYR A 1 184 ? -13.344 6.959 -5.720 1.00 96.00 184 TYR A C 1
ATOM 1413 O O . TYR A 1 184 ? -13.931 5.907 -5.490 1.00 96.00 184 TYR A O 1
ATOM 1421 N N . GLU A 1 185 ? -13.964 8.140 -5.732 1.00 97.50 185 GLU A N 1
ATOM 1422 C CA . GLU A 1 185 ? -15.408 8.296 -5.546 1.00 97.50 185 GLU A CA 1
ATOM 1423 C C . GLU A 1 185 ? -16.206 7.548 -6.619 1.00 97.50 185 GLU A C 1
ATOM 1425 O O . GLU A 1 185 ? -17.069 6.744 -6.284 1.00 97.50 185 GLU A O 1
ATOM 1430 N N . ALA A 1 186 ? -15.884 7.744 -7.901 1.00 97.00 186 ALA A N 1
ATOM 1431 C CA . ALA A 1 186 ? -16.565 7.053 -8.995 1.00 97.00 186 ALA A CA 1
ATOM 1432 C C . ALA A 1 186 ? -16.456 5.521 -8.883 1.00 97.00 186 ALA A C 1
ATOM 1434 O O . ALA A 1 186 ? -17.432 4.816 -9.131 1.00 97.00 186 ALA A O 1
ATOM 1435 N N . LEU A 1 187 ? -15.293 5.004 -8.477 1.00 96.62 187 LEU A N 1
ATOM 1436 C CA . LEU A 1 187 ? -15.089 3.571 -8.255 1.00 96.62 187 LEU A CA 1
ATOM 1437 C C . LEU A 1 187 ? -15.847 3.054 -7.028 1.00 96.62 187 LEU A C 1
ATOM 1439 O O . LEU A 1 187 ? -16.414 1.969 -7.085 1.00 96.62 187 LEU A O 1
ATOM 1443 N N . ALA A 1 188 ? -15.896 3.827 -5.941 1.00 97.44 188 ALA A N 1
ATOM 1444 C CA . ALA A 1 188 ? -16.701 3.490 -4.770 1.00 97.44 188 ALA A CA 1
ATOM 1445 C C . ALA A 1 188 ? -18.196 3.422 -5.121 1.00 97.44 188 ALA A C 1
ATOM 1447 O O . ALA A 1 188 ? -18.865 2.465 -4.744 1.00 97.44 188 ALA A O 1
ATOM 1448 N N . VAL A 1 189 ? -18.692 4.379 -5.915 1.00 97.25 189 VAL A N 1
ATOM 1449 C CA . VAL A 1 189 ? -20.067 4.376 -6.438 1.00 97.25 189 VAL A CA 1
ATOM 1450 C C . VAL A 1 189 ? -20.313 3.161 -7.332 1.00 97.25 189 VAL A C 1
ATOM 1452 O O . VAL A 1 189 ? -21.322 2.483 -7.164 1.00 97.25 189 VAL A O 1
ATOM 1455 N N . ALA A 1 190 ? -19.393 2.843 -8.248 1.00 97.31 190 ALA A N 1
ATOM 1456 C CA . ALA A 1 190 ? -19.514 1.673 -9.121 1.00 97.31 190 ALA A CA 1
ATOM 1457 C C . ALA A 1 190 ? -19.545 0.344 -8.343 1.00 97.31 190 ALA A C 1
ATOM 1459 O O . ALA A 1 190 ? -20.171 -0.614 -8.787 1.00 97.31 190 ALA A O 1
ATOM 1460 N N . ALA A 1 191 ? -18.885 0.298 -7.187 1.00 97.00 191 ALA A N 1
ATOM 1461 C CA . ALA A 1 191 ? -18.849 -0.851 -6.290 1.00 97.00 191 ALA A CA 1
ATOM 1462 C C . ALA A 1 191 ? -19.959 -0.853 -5.223 1.00 97.00 191 ALA A C 1
ATOM 1464 O O . ALA A 1 191 ? -19.965 -1.740 -4.371 1.00 97.00 191 ALA A O 1
ATOM 1465 N N . ASP A 1 192 ? -20.871 0.124 -5.255 1.00 96.06 192 ASP A N 1
ATOM 1466 C CA . ASP A 1 192 ? -21.951 0.306 -4.275 1.00 96.06 192 ASP A CA 1
ATOM 1467 C C . ASP A 1 192 ? -21.452 0.388 -2.816 1.00 96.06 192 ASP A C 1
ATOM 1469 O O . ASP A 1 192 ? -22.024 -0.177 -1.883 1.00 96.06 192 ASP A O 1
ATOM 1473 N N . ILE A 1 193 ? -20.340 1.101 -2.603 1.00 97.06 193 ILE A N 1
ATOM 1474 C CA . ILE A 1 193 ? -19.795 1.383 -1.271 1.00 97.06 193 ILE A CA 1
ATOM 1475 C C . ILE A 1 193 ? -19.686 2.882 -1.017 1.00 97.06 193 ILE A C 1
ATOM 1477 O O . ILE A 1 193 ? -19.575 3.710 -1.920 1.00 97.06 193 ILE A O 1
ATOM 1481 N N . HIS A 1 194 ? -19.698 3.251 0.259 1.00 98.00 194 HIS A N 1
ATOM 1482 C CA . HIS A 1 194 ? -19.642 4.648 0.655 1.00 98.00 194 HIS A CA 1
ATOM 1483 C C . HIS A 1 194 ? -18.248 5.240 0.401 1.00 98.00 194 HIS A C 1
ATOM 1485 O O . HIS A 1 194 ? -17.246 4.699 0.862 1.00 98.00 194 HIS A O 1
ATOM 1491 N N . PHE A 1 195 ? -18.166 6.391 -0.266 1.00 98.19 195 PHE A N 1
ATOM 1492 C CA . PHE A 1 195 ? -16.925 7.158 -0.345 1.00 98.19 195 PHE A CA 1
ATOM 1493 C C . PHE A 1 195 ? -16.863 8.190 0.781 1.00 98.19 195 PHE A C 1
ATOM 1495 O O . PHE A 1 195 ? -17.719 9.064 0.883 1.00 98.19 195 PHE A O 1
ATOM 1502 N N . SER A 1 196 ? -15.832 8.123 1.623 1.00 97.81 196 SER A N 1
ATOM 1503 C CA . SER A 1 196 ? -15.690 9.035 2.765 1.00 97.81 196 SER A CA 1
ATOM 1504 C C . SER A 1 196 ? -14.828 10.269 2.467 1.00 97.81 196 SER A C 1
ATOM 1506 O O . SER A 1 196 ? -14.478 11.012 3.383 1.00 97.81 196 SER A O 1
ATOM 1508 N N . GLY A 1 197 ? -14.502 10.540 1.204 1.00 97.06 197 GLY A N 1
ATOM 1509 C CA . GLY A 1 197 ? -13.695 11.698 0.824 1.00 97.06 197 GLY A CA 1
ATOM 1510 C C . GLY A 1 197 ? -12.190 11.476 0.981 1.00 97.06 197 GLY A C 1
ATOM 1511 O O . GLY A 1 197 ? -11.718 10.348 1.133 1.00 97.06 197 GLY A O 1
ATOM 1512 N N . SER A 1 198 ? -11.454 12.591 0.935 1.00 97.00 198 SER A N 1
ATOM 1513 C CA . SER A 1 198 ? -9.996 12.641 1.056 1.00 97.00 198 SER A CA 1
ATOM 1514 C C . SER A 1 198 ? -9.567 13.280 2.377 1.00 97.00 198 SER A C 1
ATOM 1516 O O . SER A 1 198 ? -10.177 14.259 2.808 1.00 97.00 198 SER A O 1
ATOM 1518 N N . ILE A 1 199 ? -8.517 12.755 3.007 1.00 97.69 199 ILE A N 1
ATOM 1519 C CA . ILE A 1 199 ? -7.964 13.258 4.275 1.00 97.69 199 ILE A CA 1
ATOM 1520 C C . ILE A 1 199 ? -6.433 13.170 4.284 1.00 97.69 199 ILE A C 1
ATOM 1522 O O . ILE A 1 199 ? -5.856 12.380 3.534 1.00 97.69 199 ILE A O 1
ATOM 1526 N N . ASP A 1 200 ? -5.766 14.003 5.085 1.00 97.12 200 ASP A N 1
ATOM 1527 C CA . ASP A 1 200 ? -4.319 13.905 5.303 1.00 97.12 200 ASP A CA 1
ATOM 1528 C C . ASP A 1 200 ? -4.005 12.754 6.274 1.00 97.12 200 ASP A C 1
ATOM 1530 O O . ASP A 1 200 ? -4.499 12.709 7.398 1.00 97.12 200 ASP A O 1
ATOM 1534 N N . GLY A 1 201 ? -3.204 11.789 5.831 1.00 95.94 201 GLY A N 1
ATOM 1535 C CA . GLY A 1 201 ? -2.777 10.644 6.633 1.00 95.94 201 GLY A CA 1
ATOM 1536 C C . GLY A 1 201 ? -1.559 10.911 7.506 1.00 95.94 201 GLY A C 1
ATOM 1537 O O . GLY A 1 201 ? -1.173 10.034 8.285 1.00 95.94 201 GLY A O 1
ATOM 1538 N N . ASN A 1 202 ? -0.942 12.085 7.380 1.00 94.88 202 ASN A N 1
ATOM 1539 C CA . ASN A 1 202 ? 0.136 12.526 8.257 1.00 94.88 202 ASN A CA 1
ATOM 1540 C C . ASN A 1 202 ? -0.384 13.205 9.536 1.00 94.88 202 ASN A C 1
ATOM 1542 O O . ASN A 1 202 ? 0.404 13.356 10.471 1.00 94.88 202 ASN A O 1
ATOM 1546 N N . GLU A 1 203 ? -1.688 13.505 9.596 1.00 96.62 203 GLU A N 1
ATOM 1547 C CA . GLU A 1 203 ? -2.415 14.057 10.747 1.00 96.62 203 GLU A CA 1
ATOM 1548 C C . GLU A 1 203 ? -3.284 12.966 11.419 1.00 96.62 203 GLU A C 1
ATOM 1550 O O . GLU A 1 203 ? -4.479 12.826 11.131 1.00 96.62 203 GLU A O 1
ATOM 1555 N N . PRO A 1 204 ? -2.704 12.117 12.296 1.00 96.69 204 PRO A N 1
ATOM 1556 C CA . PRO A 1 204 ? -3.394 10.956 12.865 1.00 96.69 204 PRO A CA 1
ATOM 1557 C C . PRO A 1 204 ? -4.619 11.312 13.720 1.00 96.69 204 PRO A C 1
ATOM 1559 O O . PRO A 1 204 ? -5.541 10.500 13.793 1.00 96.69 204 PRO A O 1
ATOM 1562 N N . ASP A 1 205 ? -4.664 12.496 14.334 1.00 96.81 205 ASP A N 1
ATOM 1563 C CA . ASP A 1 205 ? -5.798 12.941 15.156 1.00 96.81 205 ASP A CA 1
ATOM 1564 C C . ASP A 1 205 ? -7.048 13.169 14.290 1.00 96.81 205 ASP A C 1
ATOM 1566 O O . ASP A 1 205 ? -8.146 12.705 14.625 1.00 96.81 205 ASP A O 1
ATOM 1570 N N . GLU A 1 206 ? -6.880 13.841 13.145 1.00 96.75 206 GLU A N 1
ATOM 1571 C CA . GLU A 1 206 ? -7.942 14.071 12.159 1.00 96.75 206 GLU A CA 1
ATOM 1572 C C . GLU A 1 206 ? -8.388 12.760 11.514 1.00 96.75 206 GLU A C 1
ATOM 1574 O O . GLU A 1 206 ? -9.590 12.491 11.394 1.00 96.75 206 GLU A O 1
ATOM 1579 N N . LEU A 1 207 ? -7.428 11.905 11.152 1.00 98.00 207 LEU A N 1
ATOM 1580 C CA . LEU A 1 207 ? -7.723 10.591 10.599 1.00 98.00 207 LEU A CA 1
ATOM 1581 C C . LEU A 1 207 ? -8.502 9.723 11.596 1.00 98.00 207 LEU A C 1
ATOM 1583 O O . LEU A 1 207 ? -9.497 9.104 11.216 1.00 98.00 207 LEU A O 1
ATOM 1587 N N . ALA A 1 208 ? -8.123 9.720 12.875 1.00 98.00 208 ALA A N 1
ATOM 1588 C CA . ALA A 1 208 ? -8.863 9.022 13.924 1.00 98.00 208 ALA A CA 1
ATOM 1589 C C . ALA A 1 208 ? -10.298 9.562 14.058 1.00 98.00 208 ALA A C 1
ATOM 1591 O O . ALA A 1 208 ? -11.245 8.774 14.070 1.00 98.00 208 ALA A O 1
ATOM 1592 N N . ASN A 1 209 ? -10.488 10.888 14.052 1.00 97.00 209 ASN A N 1
ATOM 1593 C CA . ASN A 1 209 ? -11.818 11.514 14.057 1.00 97.00 209 ASN A CA 1
ATOM 1594 C C . ASN A 1 209 ? -12.684 11.050 12.882 1.00 97.00 209 ASN A C 1
ATOM 1596 O O . ASN A 1 209 ? -13.858 10.699 13.051 1.00 97.00 209 ASN A O 1
ATOM 1600 N N . LYS A 1 210 ? -12.103 10.998 11.683 1.00 97.75 210 LYS A N 1
ATOM 1601 C CA . LYS A 1 210 ? -12.788 10.522 10.481 1.00 97.75 210 LYS A CA 1
ATOM 1602 C C . LYS A 1 210 ? -13.181 9.049 10.601 1.00 97.75 210 LYS A C 1
ATOM 1604 O O . LYS A 1 210 ? -14.319 8.686 10.290 1.00 97.75 210 LYS A O 1
ATOM 1609 N N . LEU A 1 211 ? -12.270 8.214 11.100 1.00 98.31 211 LEU A N 1
ATOM 1610 C CA . LEU A 1 211 ? -12.499 6.786 11.317 1.00 98.31 211 LEU A CA 1
ATOM 1611 C C . LEU A 1 211 ? -13.573 6.519 12.383 1.00 98.31 211 LEU A C 1
ATOM 1613 O O . LEU A 1 211 ? -14.328 5.565 12.220 1.00 98.31 211 LEU A O 1
ATOM 1617 N N . ILE A 1 212 ? -13.733 7.369 13.407 1.00 97.56 212 ILE A N 1
ATOM 1618 C CA . ILE A 1 212 ? -14.860 7.278 14.361 1.00 97.56 212 ILE A CA 1
ATOM 1619 C C . ILE A 1 212 ? -16.201 7.396 13.625 1.00 97.56 212 ILE A C 1
ATOM 1621 O O . ILE A 1 212 ? -17.118 6.611 13.874 1.00 97.56 212 ILE A O 1
ATOM 1625 N N . GLY A 1 213 ? -16.323 8.359 12.706 1.00 97.19 213 GLY A N 1
ATOM 1626 C CA . GLY A 1 213 ? -17.528 8.532 11.888 1.00 97.19 213 GLY A CA 1
ATOM 1627 C C . GLY A 1 213 ? -17.810 7.315 11.003 1.00 97.19 213 GLY A C 1
ATOM 1628 O O . GLY A 1 213 ? -18.938 6.820 10.966 1.00 97.19 213 GLY A O 1
ATOM 1629 N N . ILE A 1 214 ? -16.772 6.780 10.353 1.00 97.75 214 ILE A N 1
ATOM 1630 C CA . ILE A 1 214 ? -16.876 5.569 9.524 1.00 97.75 214 ILE A CA 1
ATOM 1631 C C . ILE A 1 214 ? -17.292 4.363 10.382 1.00 97.75 214 ILE A C 1
ATOM 1633 O O . ILE A 1 214 ? -18.261 3.683 10.034 1.00 97.75 214 ILE A O 1
ATOM 1637 N N . LYS A 1 215 ? -16.649 4.156 11.543 1.00 96.88 215 LYS A N 1
ATOM 1638 C CA . LYS A 1 215 ? -16.953 3.070 12.492 1.00 96.88 215 LYS A CA 1
ATOM 1639 C C . LYS A 1 215 ? -18.410 3.115 12.969 1.00 96.88 215 LYS A C 1
ATOM 1641 O O . LYS A 1 215 ? -19.048 2.074 13.090 1.00 96.88 215 LYS A O 1
ATOM 1646 N N . LYS A 1 216 ? -18.974 4.306 13.191 1.00 96.25 216 LYS A N 1
ATOM 1647 C CA . LYS A 1 216 ? -20.392 4.467 13.568 1.00 96.25 216 LYS A CA 1
ATOM 1648 C C . LYS A 1 216 ? -21.360 4.122 12.435 1.00 96.25 216 LYS A C 1
ATOM 1650 O O . LYS A 1 216 ? -22.448 3.630 12.706 1.00 96.25 216 LYS A O 1
ATOM 1655 N N . SER A 1 217 ? -20.981 4.367 11.179 1.00 94.62 217 SER A N 1
ATOM 1656 C CA . SER A 1 217 ? -21.869 4.151 10.028 1.00 94.62 217 SER A CA 1
ATOM 1657 C C . SER A 1 217 ? -22.140 2.677 9.715 1.00 94.62 217 SER A C 1
ATOM 1659 O O . SER A 1 217 ? -23.168 2.376 9.116 1.00 94.62 217 SER A O 1
ATOM 1661 N N . ARG A 1 218 ? -21.210 1.775 10.078 1.00 93.62 218 ARG A N 1
ATOM 1662 C CA . ARG A 1 218 ? -21.237 0.336 9.737 1.00 93.62 218 ARG A CA 1
ATOM 1663 C C . ARG A 1 218 ? -21.391 0.038 8.237 1.00 93.62 218 ARG A C 1
ATOM 1665 O O . ARG A 1 218 ? -21.733 -1.079 7.868 1.00 93.62 218 ARG A O 1
ATOM 1672 N N . LYS A 1 219 ? -21.105 1.011 7.365 1.00 94.62 219 LYS A N 1
ATOM 1673 C CA . LYS A 1 219 ? -21.116 0.835 5.909 1.00 94.62 219 LYS A CA 1
ATOM 1674 C C . LYS A 1 219 ? -19.731 0.452 5.411 1.00 94.62 219 LYS A C 1
ATOM 1676 O O . LYS A 1 219 ? -18.738 1.048 5.842 1.00 94.62 219 LYS A O 1
ATOM 1681 N N . SER A 1 220 ? -19.674 -0.461 4.443 1.00 97.06 220 SER A N 1
ATOM 1682 C CA . SER A 1 220 ? -18.455 -0.654 3.662 1.00 97.06 220 SER A CA 1
ATOM 1683 C C . SER A 1 220 ? -18.064 0.671 3.010 1.00 97.06 220 SER A C 1
ATOM 1685 O O . SER A 1 220 ? -18.912 1.368 2.446 1.00 97.06 220 SER A O 1
ATOM 1687 N N . THR A 1 221 ? -16.807 1.068 3.184 1.00 98.31 221 THR A N 1
ATOM 1688 C CA . THR A 1 221 ? -16.356 2.436 2.927 1.00 98.31 221 THR A CA 1
ATOM 1689 C C . THR A 1 221 ? -15.002 2.450 2.237 1.00 98.31 221 THR A C 1
ATOM 1691 O O . THR A 1 221 ? -14.077 1.785 2.692 1.00 98.31 221 THR A O 1
ATOM 1694 N N . LEU A 1 222 ? -14.853 3.279 1.207 1.00 98.69 222 LEU A N 1
ATOM 1695 C CA . LEU A 1 222 ? -13.564 3.674 0.649 1.00 98.69 222 LEU A CA 1
ATOM 1696 C C . LEU A 1 222 ? -13.163 5.042 1.216 1.00 98.69 222 LEU A C 1
ATOM 1698 O O . LEU A 1 222 ? -13.927 6.009 1.147 1.00 98.69 222 LEU A O 1
ATOM 1702 N N . LEU A 1 223 ? -11.960 5.130 1.778 1.00 98.62 223 LEU A N 1
ATOM 1703 C CA . LEU A 1 223 ? -11.354 6.361 2.279 1.00 98.62 223 LEU A CA 1
ATOM 1704 C C . LEU A 1 223 ? -10.055 6.636 1.517 1.00 98.62 223 LEU A C 1
ATOM 1706 O O . LEU A 1 223 ? -9.138 5.814 1.522 1.00 98.62 223 LEU A O 1
ATOM 1710 N N . HIS A 1 224 ? -9.965 7.808 0.890 1.00 98.19 224 HIS A N 1
ATOM 1711 C CA . HIS A 1 224 ? -8.744 8.268 0.233 1.00 98.19 224 HIS A CA 1
ATOM 1712 C C . HIS A 1 224 ? -7.860 8.996 1.249 1.00 98.19 224 HIS A C 1
ATOM 1714 O O . HIS A 1 224 ? -8.252 10.024 1.796 1.00 98.19 224 HIS A O 1
ATOM 1720 N N . VAL A 1 225 ? -6.667 8.475 1.523 1.00 98.00 225 VAL A N 1
ATOM 1721 C CA . VAL A 1 225 ? -5.739 9.057 2.499 1.00 98.00 225 VAL A CA 1
ATOM 1722 C C . VAL A 1 225 ? -4.463 9.488 1.798 1.00 98.00 225 VAL A C 1
ATOM 1724 O O . VAL A 1 225 ? -3.743 8.656 1.255 1.00 98.00 225 VAL A O 1
ATOM 1727 N N . ARG A 1 226 ? -4.169 10.786 1.836 1.00 96.12 226 ARG A N 1
ATOM 1728 C CA . ARG A 1 226 ? -2.962 11.360 1.235 1.00 96.12 226 ARG A CA 1
ATOM 1729 C C . ARG A 1 226 ? -1.807 11.276 2.224 1.00 96.12 226 ARG A C 1
ATOM 1731 O O . ARG A 1 226 ? -1.947 11.743 3.349 1.00 96.12 226 ARG A O 1
ATOM 1738 N N . THR A 1 227 ? -0.675 10.707 1.831 1.00 95.19 227 THR A N 1
ATOM 1739 C CA . THR A 1 227 ? 0.532 10.642 2.669 1.00 95.19 227 THR A CA 1
ATOM 1740 C C . THR A 1 227 ? 1.764 11.107 1.907 1.00 95.19 227 THR A C 1
ATOM 1742 O O . THR A 1 227 ? 1.739 11.297 0.695 1.00 95.19 227 THR A O 1
ATOM 1745 N N . ILE A 1 228 ? 2.867 11.305 2.630 1.00 92.69 228 ILE A N 1
ATOM 1746 C CA . ILE A 1 228 ? 4.170 11.591 2.028 1.00 92.69 228 ILE A CA 1
ATOM 1747 C C . ILE A 1 228 ? 5.055 10.359 2.217 1.00 92.69 228 ILE A C 1
ATOM 1749 O O . ILE A 1 228 ? 5.303 9.907 3.340 1.00 92.69 228 ILE A O 1
ATOM 1753 N N . LYS A 1 229 ? 5.555 9.797 1.115 1.00 89.94 229 LYS A N 1
ATOM 1754 C CA . LYS A 1 229 ? 6.490 8.666 1.161 1.00 89.94 229 LYS A CA 1
ATOM 1755 C C . LYS A 1 229 ? 7.799 9.141 1.793 1.00 89.94 229 LYS A C 1
ATOM 1757 O O . LYS A 1 229 ? 8.440 10.044 1.276 1.00 89.94 229 LYS A O 1
ATOM 1762 N N . GLY A 1 230 ? 8.184 8.557 2.928 1.00 88.94 230 GLY A N 1
ATOM 1763 C CA . GLY A 1 230 ? 9.331 9.031 3.711 1.00 88.94 230 GLY A CA 1
ATOM 1764 C C . GLY A 1 230 ? 9.052 10.248 4.601 1.00 88.94 230 GLY A C 1
ATOM 1765 O O . GLY A 1 230 ? 10.009 10.889 5.027 1.00 88.94 230 GLY A O 1
ATOM 1766 N N . TYR A 1 231 ? 7.781 10.546 4.909 1.00 92.62 231 TYR A N 1
ATOM 1767 C CA . TYR A 1 231 ? 7.361 11.698 5.721 1.00 92.62 231 TYR A CA 1
ATOM 1768 C C . TYR A 1 231 ? 8.278 11.987 6.919 1.00 92.62 231 TYR A C 1
ATOM 1770 O O . TYR A 1 231 ? 8.685 11.075 7.644 1.00 92.62 231 TYR A O 1
ATOM 1778 N N . SER A 1 232 ? 8.558 13.269 7.180 1.00 90.38 232 SER A N 1
ATOM 1779 C CA . SER A 1 232 ? 9.455 13.778 8.239 1.00 90.38 232 SER A CA 1
ATOM 1780 C C . SER A 1 232 ? 10.937 13.367 8.132 1.00 90.38 232 SER A C 1
ATOM 1782 O O . SER A 1 232 ? 11.705 13.573 9.075 1.00 90.38 232 SER A O 1
ATOM 1784 N N . ASP A 1 233 ? 11.352 12.770 7.016 1.00 91.25 233 ASP A N 1
ATOM 1785 C CA . ASP A 1 233 ? 12.750 12.642 6.603 1.00 91.25 233 ASP A CA 1
ATOM 1786 C C . ASP A 1 233 ? 12.894 13.339 5.247 1.00 91.25 233 ASP A C 1
ATOM 1788 O O . ASP A 1 233 ? 12.405 12.849 4.229 1.00 91.25 233 ASP A O 1
ATOM 1792 N N . GLU A 1 234 ? 13.503 14.524 5.250 1.00 90.69 234 GLU A N 1
ATOM 1793 C CA . GLU A 1 234 ? 13.583 15.398 4.076 1.00 90.69 234 GLU A CA 1
ATOM 1794 C C . GLU A 1 234 ? 14.306 14.718 2.906 1.00 90.69 234 GLU A C 1
ATOM 1796 O O . GLU A 1 234 ? 13.835 14.756 1.770 1.00 90.69 234 GLU A O 1
ATOM 1801 N N . ILE A 1 235 ? 15.400 14.005 3.186 1.00 88.38 235 ILE A N 1
ATOM 1802 C CA . ILE A 1 235 ? 16.192 13.333 2.153 1.00 88.38 235 ILE A CA 1
ATOM 1803 C C . ILE A 1 235 ? 15.379 12.201 1.524 1.00 88.38 235 ILE A C 1
ATOM 1805 O O . ILE A 1 235 ? 15.364 12.062 0.297 1.00 88.38 235 ILE A O 1
ATOM 1809 N N . ALA A 1 236 ? 14.692 11.405 2.348 1.00 88.25 236 ALA A N 1
ATOM 1810 C CA . ALA A 1 236 ? 13.857 10.316 1.857 1.00 88.25 236 ALA A CA 1
ATOM 1811 C C . ALA A 1 236 ? 12.611 10.821 1.116 1.00 88.25 236 ALA A C 1
ATOM 1813 O O . ALA A 1 236 ? 12.253 10.238 0.096 1.00 88.25 236 ALA A O 1
ATOM 1814 N N . SER A 1 237 ? 11.999 11.913 1.583 1.00 86.50 237 SER A N 1
ATOM 1815 C CA . SER A 1 237 ? 10.820 12.525 0.953 1.00 86.50 237 SER A CA 1
ATOM 1816 C C . SER A 1 237 ? 11.144 13.135 -0.412 1.00 86.50 237 SER A C 1
ATOM 1818 O O . SER A 1 237 ? 10.337 13.041 -1.330 1.00 86.50 237 SER A O 1
ATOM 1820 N N . LEU A 1 238 ? 12.340 13.712 -0.573 1.00 87.06 238 LEU A N 1
ATOM 1821 C CA . LEU A 1 238 ? 12.822 14.233 -1.858 1.00 87.06 238 LEU A CA 1
ATOM 1822 C C . LEU A 1 238 ? 13.323 13.133 -2.806 1.00 87.06 238 LEU A C 1
ATOM 1824 O O . LEU A 1 238 ? 13.436 13.364 -4.006 1.00 87.06 238 LEU A O 1
ATOM 1828 N N . ASN A 1 239 ? 13.649 11.943 -2.289 1.00 84.69 239 ASN A N 1
ATOM 1829 C CA . ASN A 1 239 ? 14.214 10.836 -3.069 1.00 84.69 239 ASN A CA 1
ATOM 1830 C C . ASN A 1 239 ? 13.498 9.497 -2.786 1.00 84.69 239 ASN A C 1
ATOM 1832 O O . ASN A 1 239 ? 14.156 8.506 -2.437 1.00 84.69 239 ASN A O 1
ATOM 1836 N N . PRO A 1 240 ? 12.165 9.419 -2.942 1.00 81.31 240 PRO A N 1
ATOM 1837 C CA . PRO A 1 240 ? 11.368 8.294 -2.450 1.00 81.31 240 PRO A CA 1
ATOM 1838 C C . PRO A 1 240 ? 11.722 6.952 -3.104 1.00 81.31 240 PRO A C 1
ATOM 1840 O O . PRO A 1 240 ? 11.619 5.914 -2.452 1.00 81.31 240 PRO A O 1
ATOM 1843 N N . PHE A 1 241 ? 12.191 6.954 -4.357 1.00 81.31 241 PHE A N 1
ATOM 1844 C CA . PHE A 1 241 ? 12.628 5.741 -5.062 1.00 81.31 241 PHE A CA 1
ATOM 1845 C C . PHE A 1 241 ? 13.940 5.194 -4.492 1.00 81.31 241 PHE A C 1
ATOM 1847 O O . PHE A 1 241 ? 14.040 4.016 -4.153 1.00 81.31 241 PHE A O 1
ATOM 1854 N N . LYS A 1 242 ? 14.929 6.075 -4.280 1.00 82.56 242 LYS A N 1
ATOM 1855 C CA . LYS A 1 242 ? 16.222 5.718 -3.674 1.00 82.56 242 LYS A CA 1
ATOM 1856 C C . LYS A 1 242 ? 16.060 5.203 -2.243 1.00 82.56 242 LYS A C 1
ATOM 1858 O O . LYS A 1 242 ? 16.816 4.338 -1.814 1.00 82.56 242 LYS A O 1
ATOM 1863 N N . TYR A 1 243 ? 15.080 5.735 -1.517 1.00 86.56 243 TYR A N 1
ATOM 1864 C CA . TYR A 1 243 ? 14.771 5.355 -0.140 1.00 86.56 243 TYR A CA 1
ATOM 1865 C C . TYR A 1 243 ? 13.584 4.389 -0.033 1.00 86.56 243 TYR A C 1
ATOM 1867 O O . TYR A 1 243 ? 13.060 4.186 1.063 1.00 86.56 243 TYR A O 1
ATOM 1875 N N . HIS A 1 244 ? 13.166 3.742 -1.127 1.00 85.88 244 HIS A N 1
ATOM 1876 C CA . HIS A 1 244 ? 12.153 2.689 -1.050 1.00 85.88 244 HIS A CA 1
ATOM 1877 C C . HIS A 1 244 ? 12.628 1.562 -0.122 1.00 85.88 244 HIS A C 1
ATOM 1879 O O . HIS A 1 244 ? 11.910 1.176 0.804 1.00 85.88 244 HIS A O 1
ATOM 1885 N N . ALA A 1 245 ? 13.881 1.130 -0.296 1.00 87.06 245 ALA A N 1
ATOM 1886 C CA . ALA A 1 245 ? 14.602 0.275 0.635 1.00 87.06 245 ALA A CA 1
ATOM 1887 C C . ALA A 1 245 ? 16.061 0.727 0.781 1.00 87.06 245 ALA A C 1
ATOM 1889 O O . ALA A 1 245 ? 16.677 1.168 -0.186 1.00 87.06 245 ALA A O 1
ATOM 1890 N N . ILE A 1 246 ? 16.617 0.597 1.985 1.00 88.94 246 ILE A N 1
ATOM 1891 C CA . ILE A 1 246 ? 18.004 0.967 2.292 1.00 88.94 246 ILE A CA 1
ATOM 1892 C C . ILE A 1 246 ? 18.809 -0.253 2.761 1.00 88.94 246 ILE A C 1
ATOM 1894 O O . ILE A 1 246 ? 18.242 -1.168 3.373 1.00 88.94 246 ILE A O 1
ATOM 1898 N N . PRO A 1 247 ? 20.128 -0.294 2.500 1.00 84.69 247 PRO A N 1
ATOM 1899 C CA . PRO A 1 247 ? 20.988 -1.325 3.063 1.00 84.69 247 PRO A CA 1
ATOM 1900 C C . PRO A 1 247 ? 21.094 -1.167 4.585 1.00 84.69 247 PRO A C 1
ATOM 1902 O O . PRO A 1 247 ? 20.932 -0.075 5.129 1.00 84.69 247 PRO A O 1
ATOM 1905 N N . SER A 1 248 ? 21.411 -2.261 5.278 1.00 82.88 248 SER A N 1
ATOM 1906 C CA . SER A 1 248 ? 21.757 -2.199 6.700 1.00 82.88 248 SER A CA 1
ATOM 1907 C C . SER A 1 248 ? 23.083 -1.465 6.884 1.00 82.88 248 SER A C 1
ATOM 1909 O O . SER A 1 248 ? 24.072 -1.813 6.238 1.00 82.88 248 SER A O 1
ATOM 1911 N N . ALA A 1 249 ? 23.153 -0.528 7.836 1.00 77.00 249 ALA A N 1
ATOM 1912 C CA . ALA A 1 249 ? 24.417 0.109 8.216 1.00 77.00 249 ALA A CA 1
ATOM 1913 C C . ALA A 1 249 ? 25.477 -0.896 8.720 1.00 77.00 249 ALA A C 1
ATOM 1915 O O . ALA A 1 249 ? 26.673 -0.615 8.644 1.00 77.00 249 ALA A O 1
ATOM 1916 N N . LYS A 1 250 ? 25.049 -2.072 9.209 1.00 66.44 250 LYS A N 1
ATOM 1917 C CA . LYS A 1 250 ? 25.932 -3.157 9.675 1.00 66.44 250 LYS A CA 1
ATOM 1918 C C . LYS A 1 250 ? 26.521 -3.976 8.515 1.00 66.44 250 LYS A C 1
ATOM 1920 O O . LYS A 1 250 ? 27.543 -4.629 8.696 1.00 66.44 250 LYS A O 1
ATOM 1925 N N . LEU A 1 251 ? 25.916 -3.924 7.325 1.00 58.72 251 LEU A N 1
ATOM 1926 C CA . LEU A 1 251 ? 26.375 -4.616 6.118 1.00 58.72 251 LEU A CA 1
ATOM 1927 C C . LEU A 1 251 ? 27.044 -3.617 5.166 1.00 58.72 251 LEU A C 1
ATOM 1929 O O . LEU A 1 251 ? 26.469 -3.200 4.162 1.00 58.72 251 LEU A O 1
ATOM 1933 N N . LYS A 1 252 ? 28.298 -3.252 5.450 1.00 50.28 252 LYS A N 1
ATOM 1934 C CA . LYS A 1 252 ? 29.183 -2.731 4.400 1.00 50.28 252 LYS A CA 1
ATOM 1935 C C . LYS A 1 252 ? 29.670 -3.923 3.583 1.00 50.28 252 LYS A C 1
ATOM 1937 O O . LYS A 1 252 ? 30.632 -4.576 3.971 1.00 50.28 252 LYS A O 1
ATOM 1942 N N . SER A 1 253 ? 29.008 -4.220 2.465 1.00 49.75 253 SER A N 1
ATOM 1943 C CA . SER A 1 253 ? 29.646 -5.040 1.433 1.00 49.75 253 SER A CA 1
ATOM 1944 C C . SER A 1 253 ? 30.880 -4.281 0.948 1.00 49.75 253 SER A C 1
ATOM 1946 O O . SER A 1 253 ? 30.764 -3.237 0.311 1.00 49.75 253 SER A O 1
ATOM 1948 N N . THR A 1 254 ? 32.061 -4.769 1.312 1.00 48.81 254 THR A N 1
ATOM 1949 C CA . THR A 1 254 ? 33.364 -4.225 0.907 1.00 48.81 254 THR A CA 1
ATOM 1950 C C . THR A 1 254 ? 33.853 -4.805 -0.418 1.00 48.81 254 THR A C 1
ATOM 1952 O O . THR A 1 254 ? 34.976 -4.519 -0.823 1.00 48.81 254 THR A O 1
ATOM 1955 N N . PHE A 1 255 ? 33.033 -5.599 -1.114 1.00 51.62 255 PHE A N 1
ATOM 1956 C CA . PHE A 1 255 ? 33.402 -6.164 -2.406 1.00 51.62 255 PHE A CA 1
ATOM 1957 C C . PHE A 1 255 ? 32.963 -5.230 -3.539 1.00 51.62 255 PHE A C 1
ATOM 1959 O O . PHE A 1 255 ? 31.761 -5.110 -3.788 1.00 51.62 255 PHE A O 1
ATOM 1966 N N . PRO A 1 256 ? 33.898 -4.568 -4.244 1.00 48.09 256 PRO A N 1
ATOM 1967 C CA . PRO A 1 256 ? 33.566 -3.869 -5.472 1.00 48.09 256 PRO A CA 1
ATOM 1968 C C . PRO A 1 256 ? 33.170 -4.907 -6.524 1.00 48.09 256 PRO A C 1
ATOM 1970 O O . PRO A 1 256 ? 33.998 -5.684 -6.999 1.00 48.09 256 PRO A O 1
ATOM 1973 N N . THR A 1 257 ? 31.898 -4.941 -6.903 1.00 55.84 257 THR A N 1
ATOM 1974 C CA . THR A 1 257 ? 31.457 -5.704 -8.071 1.00 55.84 257 THR A CA 1
ATOM 1975 C C . THR A 1 257 ? 31.722 -4.860 -9.309 1.00 55.84 257 THR A C 1
ATOM 1977 O O . THR A 1 257 ? 30.928 -4.001 -9.670 1.00 55.84 257 THR A O 1
ATOM 1980 N N . THR A 1 258 ? 32.867 -5.085 -9.949 1.00 59.47 258 THR A N 1
ATOM 1981 C CA . THR A 1 258 ? 33.232 -4.470 -11.238 1.00 59.47 258 THR A CA 1
ATOM 1982 C C . THR A 1 258 ? 32.579 -5.161 -12.440 1.00 59.47 258 THR A C 1
ATOM 1984 O O . THR A 1 258 ? 32.730 -4.703 -13.570 1.00 59.47 258 THR A O 1
ATOM 1987 N N . LYS A 1 259 ? 31.864 -6.274 -12.225 1.00 76.94 259 LYS A N 1
ATOM 1988 C CA . LYS A 1 259 ? 31.165 -7.012 -13.282 1.00 76.94 259 LYS A CA 1
ATOM 1989 C C . LYS A 1 259 ? 29.741 -6.496 -13.440 1.00 76.94 259 LYS A C 1
ATOM 1991 O O . LYS A 1 259 ? 29.016 -6.422 -12.450 1.00 76.94 259 LYS A O 1
ATOM 1996 N N . LYS A 1 260 ? 29.357 -6.218 -14.692 1.00 79.19 260 LYS A N 1
ATOM 1997 C CA . LYS A 1 260 ? 27.969 -5.933 -15.058 1.00 79.19 260 LYS A CA 1
ATOM 1998 C C . LYS A 1 260 ? 27.064 -7.075 -14.601 1.00 79.19 260 LYS A C 1
ATOM 2000 O O . LYS A 1 260 ? 27.421 -8.246 -14.768 1.00 79.19 260 LYS A O 1
ATOM 2005 N N . ASN A 1 261 ? 25.918 -6.743 -14.024 1.00 83.50 261 ASN A N 1
ATOM 2006 C CA . ASN A 1 261 ? 24.898 -7.731 -13.693 1.00 83.50 261 ASN A CA 1
ATOM 2007 C C . ASN A 1 261 ? 24.156 -8.193 -14.963 1.00 83.50 261 ASN A C 1
ATOM 2009 O O . ASN A 1 261 ? 24.319 -7.632 -16.049 1.00 83.50 261 ASN A O 1
ATOM 2013 N N . SER A 1 262 ? 23.348 -9.247 -14.845 1.00 87.06 262 SER A N 1
ATOM 2014 C CA . SER A 1 262 ? 22.629 -9.827 -15.986 1.00 87.06 262 SER A CA 1
ATOM 2015 C C . SER A 1 262 ? 21.673 -8.840 -16.663 1.00 87.06 262 SER A C 1
ATOM 2017 O O . SER A 1 262 ? 21.509 -8.888 -17.879 1.00 87.06 262 SER A O 1
ATOM 2019 N N . GLN A 1 263 ? 21.075 -7.923 -15.903 1.00 87.56 263 GLN A N 1
ATOM 2020 C CA . GLN A 1 263 ? 20.158 -6.911 -16.416 1.00 87.56 263 GLN A CA 1
ATOM 2021 C C . GLN A 1 263 ? 20.894 -5.815 -17.192 1.00 87.56 263 GLN A C 1
ATOM 2023 O O . GLN A 1 263 ? 20.418 -5.385 -18.239 1.00 87.56 263 GLN A O 1
ATOM 2028 N N . GLU A 1 264 ? 22.080 -5.408 -16.742 1.00 85.19 264 GLU A N 1
ATOM 2029 C CA . GLU A 1 264 ? 22.940 -4.457 -17.456 1.00 85.19 264 GLU A CA 1
ATOM 2030 C C . GLU A 1 264 ? 23.427 -5.042 -18.788 1.00 85.19 264 GLU A C 1
ATOM 2032 O O . GLU A 1 264 ? 23.358 -4.369 -19.813 1.00 85.19 264 GLU A O 1
ATOM 2037 N N . ILE A 1 265 ? 23.843 -6.315 -18.800 1.00 89.94 265 ILE A N 1
ATOM 2038 C CA . ILE A 1 265 ? 24.237 -7.018 -20.035 1.00 89.94 265 ILE A CA 1
ATOM 2039 C C . ILE A 1 265 ? 23.065 -7.075 -21.024 1.00 89.94 265 ILE A C 1
ATOM 2041 O O . ILE A 1 265 ? 23.233 -6.796 -22.211 1.00 89.94 265 ILE A O 1
ATOM 2045 N N . LEU A 1 266 ? 21.867 -7.410 -20.540 1.00 92.12 266 LEU A N 1
ATOM 2046 C CA . LEU A 1 266 ? 20.671 -7.466 -21.376 1.00 92.12 266 LEU A CA 1
ATOM 2047 C C . LEU A 1 266 ? 20.259 -6.081 -21.892 1.00 92.12 266 LEU A C 1
ATOM 2049 O O . LEU A 1 266 ? 19.829 -5.949 -23.036 1.00 92.12 266 LEU A O 1
ATOM 2053 N N . SER A 1 267 ? 20.431 -5.045 -21.074 1.00 92.88 267 SER A N 1
ATOM 2054 C CA . SER A 1 267 ? 20.165 -3.661 -21.466 1.00 92.88 267 SER A CA 1
ATOM 2055 C C . SER A 1 267 ? 21.080 -3.209 -22.602 1.00 92.88 267 SER A C 1
ATOM 2057 O O . SER A 1 267 ? 20.599 -2.635 -23.578 1.00 92.88 267 SER A O 1
ATOM 2059 N N . ASP A 1 268 ? 22.379 -3.511 -22.520 1.00 92.19 268 ASP A N 1
ATOM 2060 C CA . ASP A 1 268 ? 23.335 -3.201 -23.590 1.00 92.19 268 ASP A CA 1
ATOM 2061 C C . ASP A 1 268 ? 22.972 -3.907 -24.901 1.00 92.19 268 ASP A C 1
ATOM 2063 O O . ASP A 1 268 ? 23.029 -3.298 -25.972 1.00 92.19 268 ASP A O 1
ATOM 2067 N N . PHE A 1 269 ? 22.568 -5.179 -24.820 1.00 94.19 269 PHE A N 1
ATOM 2068 C CA . PHE A 1 269 ? 22.113 -5.946 -25.977 1.00 94.19 269 PHE A CA 1
ATOM 2069 C C . PHE A 1 269 ? 20.901 -5.287 -26.648 1.00 94.19 269 PHE A C 1
ATOM 2071 O O . PHE A 1 269 ? 20.931 -5.035 -27.851 1.00 94.19 269 PHE A O 1
ATOM 2078 N N . LEU A 1 270 ? 19.864 -4.943 -25.877 1.00 95.56 270 LEU A N 1
ATOM 2079 C CA . LEU A 1 270 ? 18.655 -4.307 -26.409 1.00 95.56 270 LEU A CA 1
ATOM 2080 C C . LEU A 1 270 ? 18.956 -2.947 -27.053 1.00 95.56 270 LEU A C 1
ATOM 2082 O O . LEU A 1 270 ? 18.450 -2.653 -28.133 1.00 95.56 270 LEU A O 1
ATOM 2086 N N . VAL A 1 271 ? 19.821 -2.139 -26.432 1.00 95.69 271 VAL A N 1
ATOM 2087 C CA . VAL A 1 271 ? 20.270 -0.849 -26.984 1.00 95.69 271 VAL A CA 1
ATOM 2088 C C . VAL A 1 271 ? 21.028 -1.022 -28.301 1.00 95.69 271 VAL A C 1
ATOM 2090 O O . VAL A 1 271 ? 20.858 -0.208 -29.209 1.00 95.69 271 VAL A O 1
ATOM 2093 N N . ASN A 1 272 ? 21.854 -2.062 -28.420 1.00 95.69 272 ASN A N 1
ATOM 2094 C CA . ASN A 1 272 ? 22.585 -2.352 -29.650 1.00 95.69 272 ASN A CA 1
ATOM 2095 C C . ASN A 1 272 ? 21.636 -2.780 -30.780 1.00 95.69 272 ASN A C 1
ATOM 2097 O O . ASN A 1 272 ? 21.675 -2.207 -31.867 1.00 95.69 272 ASN A O 1
ATOM 2101 N N . VAL A 1 273 ? 20.730 -3.722 -30.504 1.00 95.44 273 VAL A N 1
ATOM 2102 C CA . VAL A 1 273 ? 19.778 -4.244 -31.498 1.00 95.44 273 VAL A CA 1
ATOM 2103 C C . VAL A 1 273 ? 18.787 -3.165 -31.961 1.00 95.44 273 VAL A C 1
ATOM 2105 O O . VAL A 1 273 ? 18.412 -3.135 -33.133 1.00 95.44 273 VAL A O 1
ATOM 2108 N N . ALA A 1 274 ? 18.441 -2.205 -31.094 1.00 96.00 274 ALA A N 1
ATOM 2109 C CA . ALA A 1 274 ? 17.575 -1.070 -31.430 1.00 96.00 274 ALA A CA 1
ATOM 2110 C C . ALA A 1 274 ? 18.139 -0.141 -32.523 1.00 96.00 274 ALA A C 1
ATOM 2112 O O . ALA A 1 274 ? 17.426 0.722 -33.027 1.00 96.00 274 ALA A O 1
ATOM 2113 N N . GLN A 1 275 ? 19.417 -0.278 -32.897 1.00 95.19 275 GLN A N 1
ATOM 2114 C CA . GLN A 1 275 ? 20.000 0.469 -34.018 1.00 95.19 275 GLN A CA 1
ATOM 2115 C C . GLN A 1 275 ? 19.508 -0.027 -35.383 1.00 95.19 275 GLN A C 1
ATOM 2117 O O . GLN A 1 275 ? 19.617 0.701 -36.368 1.00 95.19 275 GLN A O 1
ATOM 2122 N N . GLN A 1 276 ? 19.015 -1.265 -35.453 1.00 96.56 276 GLN A N 1
ATOM 2123 C CA . GLN A 1 276 ? 18.643 -1.933 -36.704 1.00 96.56 276 GLN A CA 1
ATOM 2124 C C . GLN A 1 276 ? 17.216 -2.485 -36.687 1.00 96.56 276 GLN A C 1
ATOM 2126 O O . GLN A 1 276 ? 16.646 -2.704 -37.750 1.00 96.56 276 GLN A O 1
ATOM 2131 N N . MET A 1 277 ? 16.649 -2.712 -35.501 1.00 96.31 277 MET A N 1
ATOM 2132 C CA . MET A 1 277 ? 15.322 -3.293 -35.313 1.00 96.31 277 MET A CA 1
ATOM 2133 C C . MET A 1 277 ? 14.391 -2.316 -34.604 1.00 96.31 277 MET A C 1
ATOM 2135 O O . MET A 1 277 ? 14.790 -1.606 -33.677 1.00 96.31 277 MET A O 1
ATOM 2139 N N . LYS A 1 278 ? 13.117 -2.334 -34.985 1.00 96.69 278 LYS A N 1
ATOM 2140 C CA . LYS A 1 278 ? 12.047 -1.651 -34.268 1.00 96.69 278 LYS A CA 1
ATOM 2141 C C . LYS A 1 278 ? 11.665 -2.482 -33.044 1.00 96.69 278 LYS A C 1
ATOM 2143 O O . LYS A 1 278 ? 10.957 -3.482 -33.155 1.00 96.69 278 LYS A O 1
ATOM 2148 N N . ILE A 1 279 ? 12.133 -2.052 -31.874 1.00 97.25 279 ILE A N 1
ATOM 2149 C CA . ILE A 1 279 ? 11.930 -2.764 -30.605 1.00 97.25 279 ILE A CA 1
ATOM 2150 C C . ILE A 1 279 ? 10.792 -2.138 -29.798 1.00 97.25 279 ILE A C 1
ATOM 2152 O O . ILE A 1 279 ? 10.712 -0.908 -29.685 1.00 97.25 279 ILE A O 1
ATOM 2156 N N . LEU A 1 280 ? 9.969 -2.994 -29.189 1.00 97.06 280 LEU A N 1
ATOM 2157 C CA . LEU A 1 280 ? 9.106 -2.654 -28.059 1.00 97.06 280 LEU A CA 1
ATOM 2158 C C . LEU A 1 280 ? 9.667 -3.281 -26.778 1.00 97.06 280 LEU A C 1
ATOM 2160 O O . LEU A 1 280 ? 9.824 -4.497 -26.693 1.00 97.06 280 LEU A O 1
ATOM 2164 N N . PHE A 1 281 ? 9.929 -2.461 -25.767 1.00 95.88 281 PHE A N 1
ATOM 2165 C CA . PHE A 1 281 ? 10.257 -2.897 -24.416 1.00 95.88 281 PHE A CA 1
ATOM 2166 C C . PHE A 1 281 ? 9.076 -2.621 -23.488 1.00 95.88 281 PHE A C 1
ATOM 2168 O O . PHE A 1 281 ? 8.704 -1.467 -23.272 1.00 95.88 281 PHE A O 1
ATOM 2175 N N . VAL A 1 282 ? 8.509 -3.679 -22.915 1.00 94.44 282 VAL A N 1
ATOM 2176 C CA . VAL A 1 282 ? 7.415 -3.617 -21.945 1.00 94.44 282 VAL A CA 1
ATOM 2177 C C . VAL A 1 282 ? 7.954 -3.908 -20.546 1.00 94.44 282 VAL A C 1
ATOM 2179 O O . VAL A 1 282 ? 8.710 -4.860 -20.349 1.00 94.44 282 VAL A O 1
ATOM 2182 N N . SER A 1 283 ? 7.557 -3.120 -19.550 1.00 91.69 283 SER A N 1
ATOM 2183 C CA . SER A 1 283 ? 7.842 -3.406 -18.142 1.00 91.69 283 SER A CA 1
ATOM 2184 C C . SER A 1 283 ? 6.608 -3.279 -17.268 1.00 91.69 283 SER A C 1
ATOM 2186 O O . SER A 1 283 ? 5.746 -2.447 -17.524 1.00 91.69 283 SER A O 1
ATOM 2188 N N . ALA A 1 284 ? 6.560 -4.081 -16.206 1.00 87.31 284 ALA A N 1
ATOM 2189 C CA . ALA A 1 284 ? 5.574 -3.966 -15.142 1.00 87.31 284 ALA A CA 1
ATOM 2190 C C . ALA A 1 284 ? 6.151 -3.180 -13.946 1.00 87.31 284 ALA A C 1
ATOM 2192 O O . ALA A 1 284 ? 6.501 -3.760 -12.918 1.00 87.31 284 ALA A O 1
ATOM 2193 N N . GLY A 1 285 ? 6.341 -1.865 -14.098 1.00 82.00 285 GLY A N 1
ATOM 2194 C CA . GLY A 1 285 ? 6.668 -0.928 -13.014 1.00 82.00 285 GLY A CA 1
ATOM 2195 C C . GLY A 1 285 ? 8.087 -0.986 -12.444 1.00 82.00 285 GLY A C 1
ATOM 2196 O O . GLY A 1 285 ? 8.373 -0.292 -11.466 1.00 82.00 285 GLY A O 1
ATOM 2197 N N . MET A 1 286 ? 8.982 -1.804 -13.009 1.00 83.00 286 MET A N 1
ATOM 2198 C CA . MET A 1 286 ? 10.257 -2.155 -12.362 1.00 83.00 286 MET A CA 1
ATOM 2199 C C . MET A 1 286 ? 11.506 -1.908 -13.217 1.00 83.00 286 MET A C 1
ATOM 2201 O O . MET A 1 286 ? 12.609 -2.101 -12.703 1.00 83.00 286 MET A O 1
ATOM 2205 N N . ALA A 1 287 ? 11.378 -1.484 -14.481 1.00 83.25 287 ALA A N 1
ATOM 2206 C CA . ALA A 1 287 ? 12.499 -1.372 -15.427 1.00 83.25 287 ALA A CA 1
ATOM 2207 C C . ALA A 1 287 ? 13.695 -0.585 -14.870 1.00 83.25 287 ALA A C 1
ATOM 2209 O O . ALA A 1 287 ? 14.819 -1.091 -14.855 1.00 83.25 287 ALA A O 1
ATOM 2210 N N . GLU A 1 288 ? 13.457 0.627 -14.363 1.00 77.44 288 GLU A N 1
ATOM 2211 C CA . GLU A 1 288 ? 14.523 1.505 -13.866 1.00 77.44 288 GLU A CA 1
ATOM 2212 C C . GLU A 1 288 ? 15.265 0.886 -12.679 1.00 77.44 288 GLU A C 1
ATOM 2214 O O . GLU A 1 288 ? 16.497 0.83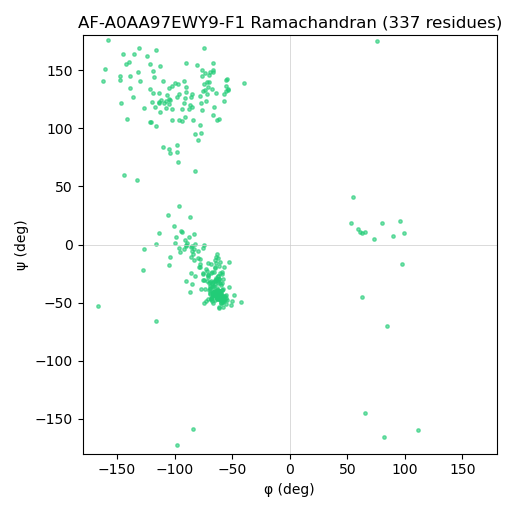2 -12.648 1.00 77.44 288 GLU A O 1
ATOM 2219 N N . THR A 1 289 ? 14.509 0.341 -11.723 1.00 75.19 289 THR A N 1
ATOM 2220 C CA . THR A 1 289 ? 15.073 -0.297 -10.525 1.00 75.19 289 THR A CA 1
ATOM 2221 C C . THR A 1 289 ? 15.740 -1.637 -10.804 1.00 75.19 289 THR A C 1
ATOM 2223 O O . THR A 1 289 ? 16.610 -2.055 -10.044 1.00 75.19 289 THR A O 1
ATOM 2226 N N . ALA A 1 290 ? 15.368 -2.296 -11.900 1.00 82.19 290 ALA A N 1
ATOM 2227 C CA . ALA A 1 290 ? 15.974 -3.542 -12.342 1.00 82.19 290 ALA A CA 1
ATOM 2228 C C . ALA A 1 290 ? 17.233 -3.328 -13.195 1.00 82.19 290 ALA A C 1
ATOM 2230 O O . ALA A 1 290 ? 17.870 -4.306 -13.564 1.00 82.19 290 ALA A O 1
ATOM 2231 N N . GLY A 1 291 ? 17.621 -2.081 -13.487 1.00 83.38 291 GLY A N 1
ATOM 2232 C CA . GLY A 1 291 ? 18.854 -1.771 -14.218 1.00 83.38 291 GLY A CA 1
ATOM 2233 C C . GLY A 1 291 ? 18.671 -1.472 -15.707 1.00 83.38 291 GLY A C 1
ATOM 2234 O O . GLY A 1 291 ? 19.665 -1.301 -16.403 1.00 83.38 291 GLY A O 1
ATOM 2235 N N . PHE A 1 292 ? 17.436 -1.319 -16.194 1.00 88.19 292 PHE A N 1
ATOM 2236 C CA . PHE A 1 292 ? 17.138 -1.021 -17.605 1.00 88.19 292 PHE A CA 1
ATOM 2237 C C . PHE A 1 292 ? 17.143 0.479 -17.941 1.00 88.19 292 PHE A C 1
ATOM 2239 O O . PHE A 1 292 ? 16.547 0.905 -18.925 1.00 88.19 292 PHE A O 1
ATOM 2246 N N . ASN A 1 293 ? 17.840 1.305 -17.157 1.00 85.38 293 ASN A N 1
ATOM 2247 C CA . ASN A 1 293 ? 17.860 2.764 -17.334 1.00 85.38 293 ASN A CA 1
ATOM 2248 C C . ASN A 1 293 ? 18.361 3.216 -18.716 1.00 85.38 293 ASN A C 1
ATOM 2250 O O . ASN A 1 293 ? 17.936 4.255 -19.216 1.00 85.38 293 ASN A O 1
ATOM 2254 N N . SER A 1 294 ? 19.292 2.475 -19.325 1.00 88.94 294 SER A N 1
ATOM 2255 C CA . SER A 1 294 ? 19.769 2.772 -20.681 1.00 88.94 294 SER A CA 1
ATOM 2256 C C . SER A 1 294 ? 18.721 2.443 -21.741 1.00 88.94 294 SER A C 1
ATOM 2258 O O . SER A 1 294 ? 18.645 3.145 -22.743 1.00 88.94 294 SER A O 1
ATOM 2260 N N . VAL A 1 295 ? 17.888 1.427 -21.505 1.00 92.12 295 VAL A N 1
ATOM 2261 C CA . VAL A 1 295 ? 16.781 1.045 -22.387 1.00 92.12 295 VAL A CA 1
ATOM 2262 C C . VAL A 1 295 ? 15.648 2.063 -22.300 1.00 92.12 295 VAL A C 1
ATOM 2264 O O . VAL A 1 295 ? 15.210 2.563 -23.330 1.00 92.12 295 VAL A O 1
ATOM 2267 N N . THR A 1 296 ? 15.220 2.434 -21.089 1.00 88.00 296 THR A N 1
ATOM 2268 C CA . THR A 1 296 ? 14.084 3.356 -20.893 1.00 88.00 296 THR A CA 1
ATOM 2269 C C . THR A 1 296 ? 14.353 4.773 -21.403 1.00 88.00 296 THR A C 1
ATOM 2271 O O . THR A 1 296 ? 13.416 5.498 -21.724 1.00 88.00 296 THR A O 1
ATOM 2274 N N . LYS A 1 297 ? 15.626 5.178 -21.498 1.00 90.00 297 LYS A N 1
ATOM 2275 C CA . LYS A 1 297 ? 16.043 6.499 -22.002 1.00 90.00 297 LYS A CA 1
ATOM 2276 C C . LYS A 1 297 ? 16.410 6.510 -23.487 1.00 90.00 297 LYS A C 1
ATOM 2278 O O . LYS A 1 297 ? 16.696 7.580 -24.023 1.00 90.00 297 LYS A O 1
ATOM 2283 N N . ASN A 1 298 ? 16.452 5.355 -24.150 1.00 91.88 298 ASN A N 1
ATOM 2284 C CA . ASN A 1 298 ? 16.849 5.268 -25.551 1.00 91.88 298 ASN A CA 1
ATOM 2285 C C . ASN A 1 298 ? 15.657 5.545 -26.474 1.00 91.88 298 ASN A C 1
ATOM 2287 O O . ASN A 1 298 ? 14.694 4.788 -26.498 1.00 91.88 298 ASN A O 1
ATOM 2291 N N . THR A 1 299 ? 15.753 6.596 -27.288 1.00 92.81 299 THR A N 1
ATOM 2292 C CA . THR A 1 299 ? 14.683 7.030 -28.202 1.00 92.81 299 THR A CA 1
ATOM 2293 C C . THR A 1 299 ? 14.409 6.066 -29.355 1.00 92.81 299 THR A C 1
ATOM 2295 O O . THR A 1 299 ? 13.360 6.166 -29.983 1.00 92.81 299 THR A O 1
ATOM 2298 N N . ASN A 1 300 ? 15.327 5.142 -29.645 1.00 93.94 300 ASN A N 1
ATOM 2299 C CA . ASN A 1 300 ? 15.137 4.110 -30.667 1.00 93.94 300 ASN A CA 1
ATOM 2300 C C . ASN A 1 300 ? 14.362 2.895 -30.130 1.00 93.94 300 ASN A C 1
ATOM 2302 O O . ASN A 1 300 ? 13.994 2.010 -30.901 1.00 93.94 300 ASN A O 1
ATOM 2306 N N . ILE A 1 301 ? 14.113 2.835 -28.818 1.00 96.38 301 ILE A N 1
ATOM 2307 C CA . ILE A 1 301 ? 13.325 1.781 -28.184 1.00 96.38 301 ILE A CA 1
ATOM 2308 C C . ILE A 1 301 ? 11.958 2.351 -27.835 1.00 96.38 301 ILE A C 1
ATOM 2310 O O . ILE A 1 301 ? 11.837 3.349 -27.127 1.00 96.38 301 ILE A O 1
ATOM 2314 N N . ASN A 1 302 ? 10.906 1.687 -28.303 1.00 95.62 302 ASN A N 1
ATOM 2315 C CA . ASN A 1 302 ? 9.556 2.021 -27.880 1.00 95.62 302 ASN A CA 1
ATOM 2316 C C . ASN A 1 302 ? 9.383 1.449 -26.476 1.00 95.62 302 ASN A C 1
ATOM 2318 O O . ASN A 1 302 ? 9.477 0.239 -26.293 1.00 95.62 302 ASN A O 1
ATOM 2322 N N . TYR A 1 303 ? 9.191 2.312 -25.483 1.00 93.44 303 TYR A N 1
ATOM 2323 C CA . TYR A 1 303 ? 9.083 1.911 -24.085 1.00 93.44 303 TYR A CA 1
ATOM 2324 C C . TYR A 1 303 ? 7.639 2.015 -23.597 1.00 93.44 303 TYR A C 1
ATOM 2326 O O . TYR A 1 303 ? 7.008 3.064 -23.733 1.00 93.44 303 TYR A O 1
ATOM 2334 N N . LEU A 1 304 ? 7.135 0.937 -22.996 1.00 91.44 304 LEU A N 1
ATOM 2335 C CA . LEU A 1 304 ? 5.841 0.899 -22.327 1.00 91.44 304 LEU A CA 1
ATOM 2336 C C . LEU A 1 304 ? 6.004 0.373 -20.900 1.00 91.44 304 LEU A C 1
ATOM 2338 O O . LEU A 1 304 ? 6.355 -0.786 -20.691 1.00 91.44 304 LEU A O 1
ATOM 2342 N N . ASP A 1 305 ? 5.675 1.206 -19.921 1.00 90.00 305 ASP A N 1
ATOM 2343 C CA . ASP A 1 305 ? 5.511 0.771 -18.538 1.00 90.00 305 ASP A CA 1
ATOM 2344 C C . ASP A 1 305 ? 4.020 0.640 -18.212 1.00 90.00 305 ASP A C 1
ATOM 2346 O O . ASP A 1 305 ? 3.276 1.625 -18.256 1.00 90.00 305 ASP A O 1
ATOM 2350 N N . VAL A 1 306 ? 3.582 -0.580 -17.905 1.00 89.31 306 VAL A N 1
ATOM 2351 C CA . VAL A 1 306 ? 2.190 -0.876 -17.537 1.00 89.31 306 VAL A CA 1
ATOM 2352 C C . VAL A 1 306 ? 1.933 -0.759 -16.032 1.00 89.31 306 VAL A C 1
ATOM 2354 O O . VAL A 1 306 ? 0.806 -0.956 -15.583 1.00 89.31 306 VAL A O 1
ATOM 2357 N N . GLY A 1 307 ? 2.952 -0.426 -15.235 1.00 87.69 307 GLY A N 1
ATOM 2358 C CA . GLY A 1 307 ? 2.860 -0.400 -13.780 1.00 87.69 307 GLY A CA 1
ATOM 2359 C C . GLY A 1 307 ? 2.623 -1.795 -13.196 1.00 87.69 307 GLY A C 1
ATOM 2360 O O . GLY A 1 307 ? 3.121 -2.793 -13.711 1.00 87.69 307 GLY A O 1
ATOM 2361 N N . ILE A 1 308 ? 1.849 -1.881 -12.112 1.00 88.94 308 ILE A N 1
ATOM 2362 C CA . ILE A 1 308 ? 1.489 -3.158 -11.470 1.00 88.94 308 ILE A CA 1
ATOM 2363 C C . ILE A 1 308 ? 0.303 -3.781 -12.225 1.00 88.94 308 ILE A C 1
ATOM 2365 O O . ILE A 1 308 ? -0.805 -3.870 -11.697 1.00 88.94 308 ILE A O 1
ATOM 2369 N N . ALA A 1 309 ? 0.505 -4.128 -13.493 1.00 90.44 309 ALA A N 1
ATOM 2370 C CA . ALA A 1 309 ? -0.512 -4.720 -14.361 1.00 90.44 309 ALA A CA 1
ATOM 2371 C C . ALA A 1 309 ? 0.123 -5.751 -15.302 1.00 90.44 309 ALA A C 1
ATOM 2373 O O . ALA A 1 309 ? 0.086 -5.601 -16.525 1.00 90.44 309 ALA A O 1
ATOM 2374 N N . GLU A 1 310 ? 0.737 -6.780 -14.715 1.00 91.50 310 GLU A N 1
ATOM 2375 C CA . GLU A 1 310 ? 1.470 -7.828 -15.430 1.00 91.50 310 GLU A CA 1
ATOM 2376 C C . GLU A 1 310 ? 0.637 -8.424 -16.584 1.00 91.50 310 GLU A C 1
ATOM 2378 O O . GLU A 1 310 ? 1.091 -8.403 -17.729 1.00 91.50 310 GLU A O 1
ATOM 2383 N N . HIS A 1 311 ? -0.618 -8.793 -16.315 1.00 92.06 311 HIS A N 1
ATOM 2384 C CA . HIS A 1 311 ? -1.537 -9.402 -17.283 1.00 92.06 311 HIS A CA 1
ATOM 2385 C C . HIS A 1 311 ? -1.818 -8.536 -18.500 1.00 92.06 311 HIS A C 1
ATOM 2387 O O . HIS A 1 311 ? -1.701 -8.967 -19.655 1.00 92.06 311 HIS A O 1
ATOM 2393 N N . SER A 1 312 ? -2.133 -7.268 -18.248 1.00 91.75 312 SER A N 1
ATOM 2394 C CA . SER A 1 312 ? -2.313 -6.283 -19.307 1.00 91.75 312 SER A CA 1
ATOM 2395 C C . SER A 1 312 ? -1.019 -6.104 -20.099 1.00 91.75 312 SER A C 1
ATOM 2397 O O . SER A 1 312 ? -1.064 -6.044 -21.324 1.00 91.75 312 SER A O 1
ATOM 2399 N N . GLY A 1 313 ? 0.136 -6.076 -19.426 1.00 92.38 313 GLY A N 1
ATOM 2400 C CA . GLY A 1 313 ? 1.451 -5.992 -20.064 1.00 92.38 313 GLY A CA 1
ATOM 2401 C C . GLY A 1 313 ? 1.722 -7.131 -21.037 1.00 92.38 313 GLY A C 1
ATOM 2402 O O . GLY A 1 313 ? 2.102 -6.869 -22.179 1.00 92.38 313 GLY A O 1
ATOM 2403 N N . PHE A 1 314 ? 1.473 -8.375 -20.626 1.00 93.69 314 PHE A N 1
ATOM 2404 C CA . PHE A 1 314 ? 1.624 -9.546 -21.492 1.00 93.69 314 PHE A CA 1
ATOM 2405 C C . PHE A 1 314 ? 0.666 -9.513 -22.680 1.00 93.69 314 PHE A C 1
ATOM 2407 O O . PHE A 1 314 ? 1.087 -9.730 -23.817 1.00 93.69 314 PHE A O 1
ATOM 2414 N N . THR A 1 315 ? -0.601 -9.179 -22.442 1.00 94.69 315 THR A N 1
ATOM 2415 C CA . THR A 1 315 ? -1.614 -9.111 -23.503 1.00 94.69 315 THR A CA 1
ATOM 2416 C C . THR A 1 315 ? -1.282 -8.027 -24.535 1.00 94.69 315 THR A C 1
ATOM 2418 O O . THR A 1 315 ? -1.348 -8.272 -25.742 1.00 94.69 315 THR A O 1
ATOM 2421 N N . ILE A 1 316 ? -0.862 -6.841 -24.080 1.00 94.31 316 ILE A N 1
ATOM 2422 C CA . ILE A 1 316 ? -0.427 -5.742 -24.956 1.00 94.31 316 ILE A CA 1
ATOM 2423 C C . ILE A 1 316 ? 0.819 -6.150 -25.749 1.00 94.31 316 ILE A C 1
ATOM 2425 O O . ILE A 1 316 ? 0.858 -5.954 -26.964 1.00 94.31 316 ILE A O 1
ATOM 2429 N N . ALA A 1 317 ? 1.816 -6.745 -25.087 1.00 95.06 317 ALA A N 1
ATOM 2430 C CA . ALA A 1 317 ? 3.040 -7.211 -25.734 1.00 95.06 317 ALA A CA 1
ATOM 2431 C C . ALA A 1 317 ? 2.744 -8.247 -26.830 1.00 95.06 317 ALA A C 1
ATOM 2433 O O . ALA A 1 317 ? 3.272 -8.137 -27.936 1.00 95.06 317 ALA A O 1
ATOM 2434 N N . ALA A 1 318 ? 1.857 -9.208 -26.551 1.00 95.62 318 ALA A N 1
ATOM 2435 C CA . ALA A 1 318 ? 1.460 -10.241 -27.503 1.00 95.62 318 ALA A CA 1
ATOM 2436 C C . ALA A 1 318 ? 0.814 -9.651 -28.765 1.00 95.62 318 ALA A C 1
ATOM 2438 O O . ALA A 1 318 ? 1.157 -10.052 -29.879 1.00 95.62 318 ALA A O 1
ATOM 2439 N N . ALA A 1 319 ? -0.081 -8.670 -28.612 1.00 96.50 319 ALA A N 1
ATOM 2440 C CA . ALA A 1 319 ? -0.676 -7.972 -29.750 1.00 96.50 319 ALA A CA 1
ATOM 2441 C C . ALA A 1 319 ? 0.370 -7.166 -30.539 1.00 96.50 319 ALA A C 1
ATOM 2443 O O . ALA A 1 319 ? 0.368 -7.182 -31.773 1.00 96.50 319 ALA A O 1
ATOM 2444 N N . ALA A 1 320 ? 1.289 -6.505 -29.832 1.00 96.00 320 ALA A N 1
ATOM 2445 C CA . ALA A 1 320 ? 2.310 -5.656 -30.429 1.00 96.00 320 ALA A CA 1
ATOM 2446 C C . ALA A 1 320 ? 3.352 -6.426 -31.255 1.00 96.00 320 ALA A C 1
ATOM 2448 O O . ALA A 1 320 ? 3.910 -5.852 -32.183 1.00 96.00 320 ALA A O 1
ATOM 2449 N N . CYS A 1 321 ? 3.575 -7.725 -31.023 1.00 95.88 321 CYS A N 1
ATOM 2450 C CA . CYS A 1 321 ? 4.488 -8.547 -31.840 1.00 95.88 321 CYS A CA 1
ATOM 2451 C C . CYS A 1 321 ? 4.214 -8.500 -33.360 1.00 95.88 321 CYS A C 1
ATOM 2453 O O . CYS A 1 321 ? 5.054 -8.927 -34.143 1.00 95.88 321 CYS A O 1
ATOM 2455 N N . ARG A 1 322 ? 3.049 -8.003 -33.794 1.00 95.44 322 ARG A N 1
ATOM 2456 C CA . ARG A 1 322 ? 2.709 -7.802 -35.211 1.00 95.44 322 ARG A CA 1
ATOM 2457 C C . ARG A 1 322 ? 3.395 -6.594 -35.857 1.00 95.44 322 ARG A C 1
ATOM 2459 O O . ARG A 1 322 ? 3.561 -6.593 -37.071 1.00 95.44 322 ARG A O 1
ATOM 2466 N N . ASP A 1 323 ? 3.762 -5.589 -35.064 1.00 96.62 323 ASP A N 1
ATOM 2467 C CA . ASP A 1 323 ? 4.217 -4.275 -35.541 1.00 96.62 323 ASP A CA 1
ATOM 2468 C C . ASP A 1 323 ? 5.674 -3.957 -35.163 1.00 96.62 323 ASP A C 1
ATOM 2470 O O . ASP A 1 323 ? 6.167 -2.862 -35.467 1.00 96.62 323 ASP A O 1
ATOM 2474 N N . PHE A 1 324 ? 6.346 -4.879 -34.472 1.00 97.06 324 PHE A N 1
ATOM 2475 C CA . PHE A 1 324 ? 7.706 -4.740 -33.956 1.00 97.06 324 PHE A CA 1
ATOM 2476 C C . PHE A 1 324 ? 8.548 -5.951 -34.357 1.00 97.06 324 PHE A C 1
ATOM 2478 O O . PHE A 1 324 ? 8.074 -7.082 -34.297 1.00 97.06 324 PHE A O 1
ATOM 2485 N N . ASP A 1 325 ? 9.810 -5.712 -34.719 1.00 97.19 325 ASP A N 1
ATOM 2486 C CA . ASP A 1 325 ? 10.761 -6.779 -35.063 1.00 97.19 325 ASP A CA 1
ATOM 2487 C C . ASP A 1 325 ? 11.121 -7.618 -33.827 1.00 97.19 325 ASP A C 1
ATOM 2489 O O . ASP A 1 325 ? 11.398 -8.813 -33.922 1.00 97.19 325 ASP A O 1
ATOM 2493 N N . LEU A 1 326 ? 11.111 -6.980 -32.651 1.00 96.12 326 LEU A N 1
ATOM 2494 C CA . LEU A 1 326 ? 11.351 -7.620 -31.365 1.00 96.12 326 LEU A CA 1
ATOM 2495 C C . LEU A 1 326 ? 10.516 -6.951 -30.268 1.00 96.12 326 LEU A C 1
ATOM 2497 O O . LEU A 1 326 ? 10.686 -5.766 -29.977 1.00 96.12 326 LEU A O 1
ATOM 2501 N N . THR A 1 327 ? 9.672 -7.738 -29.605 1.00 96.69 327 THR A N 1
ATOM 2502 C CA . THR A 1 327 ? 8.999 -7.338 -28.364 1.00 96.69 327 THR A CA 1
ATOM 2503 C C . THR A 1 327 ? 9.670 -8.033 -27.187 1.00 96.69 327 THR A C 1
ATOM 2505 O O . THR A 1 327 ? 9.770 -9.259 -27.151 1.00 96.69 327 THR A O 1
ATOM 2508 N N . PHE A 1 328 ? 10.117 -7.254 -26.209 1.00 94.81 328 PHE A N 1
ATOM 2509 C CA . PHE A 1 328 ? 10.751 -7.742 -24.992 1.00 94.81 328 PHE A CA 1
ATOM 2510 C C . PHE A 1 328 ? 9.935 -7.325 -23.768 1.00 94.81 328 PHE A C 1
ATOM 2512 O O . PHE A 1 328 ? 9.617 -6.147 -23.620 1.00 94.81 328 PHE A O 1
ATOM 2519 N N . ILE A 1 329 ? 9.636 -8.266 -22.868 1.00 93.81 329 ILE A N 1
ATOM 2520 C CA . ILE A 1 329 ? 8.960 -7.983 -21.597 1.00 93.81 329 ILE A CA 1
ATOM 2521 C C . ILE A 1 329 ? 9.888 -8.256 -20.412 1.00 93.81 329 ILE A C 1
ATOM 2523 O O . ILE A 1 329 ? 10.395 -9.363 -20.232 1.00 93.81 329 ILE A O 1
ATOM 2527 N N . HIS A 1 330 ? 10.112 -7.233 -19.588 1.00 91.56 330 HIS A N 1
ATOM 2528 C CA . HIS A 1 330 ? 10.838 -7.366 -18.332 1.00 91.56 330 HIS A CA 1
ATOM 2529 C C . HIS A 1 330 ? 9.872 -7.610 -17.167 1.00 91.56 330 HIS A C 1
ATOM 2531 O O . HIS A 1 330 ? 9.095 -6.722 -16.797 1.00 91.56 330 HIS A O 1
ATOM 2537 N N . ILE A 1 331 ? 9.993 -8.785 -16.544 1.00 91.19 331 ILE A N 1
ATOM 2538 C CA . ILE A 1 331 ? 9.234 -9.190 -15.360 1.00 91.19 331 ILE A CA 1
ATOM 2539 C C . ILE A 1 331 ? 10.073 -10.112 -14.463 1.00 91.19 331 ILE A C 1
ATOM 2541 O O . ILE A 1 331 ? 10.866 -10.922 -14.943 1.00 91.19 331 ILE A O 1
ATOM 2545 N N . TYR A 1 332 ? 9.908 -10.008 -13.142 1.00 89.94 332 TYR A N 1
ATOM 2546 C CA . TYR A 1 332 ? 10.524 -10.956 -12.210 1.00 89.94 332 TYR A CA 1
ATOM 2547 C C . TYR A 1 332 ? 9.765 -12.281 -12.204 1.00 89.94 332 TYR A C 1
ATOM 2549 O O . TYR A 1 332 ? 8.539 -12.302 -12.249 1.00 89.94 332 TYR A O 1
ATOM 2557 N N . SER A 1 333 ? 10.488 -13.392 -12.047 1.00 91.56 333 SER A N 1
ATOM 2558 C CA . SER A 1 333 ? 9.903 -14.741 -12.069 1.00 91.56 333 SER A CA 1
ATOM 2559 C C . SER A 1 333 ? 8.730 -14.923 -11.095 1.00 91.56 333 SER A C 1
ATOM 2561 O O . SER A 1 333 ? 7.755 -15.579 -11.438 1.00 91.56 333 SER A O 1
ATOM 2563 N N . THR A 1 334 ? 8.773 -14.313 -9.907 1.00 90.00 334 THR A N 1
ATOM 2564 C CA . THR A 1 334 ? 7.655 -14.408 -8.954 1.00 90.00 334 THR A CA 1
ATOM 2565 C C . THR A 1 334 ? 6.415 -13.626 -9.392 1.00 90.00 334 THR A C 1
ATOM 2567 O O . THR A 1 334 ? 5.312 -14.013 -9.024 1.00 90.00 334 THR A O 1
ATOM 2570 N N . PHE A 1 335 ? 6.564 -12.556 -10.176 1.00 90.62 335 PHE A N 1
ATOM 2571 C CA . PHE A 1 335 ? 5.432 -11.795 -10.712 1.00 90.62 335 PHE A CA 1
ATOM 2572 C C . PHE A 1 335 ? 4.856 -12.454 -11.964 1.00 90.62 335 PHE A C 1
ATOM 2574 O O . PHE A 1 335 ? 3.656 -12.366 -12.180 1.00 90.62 335 PHE A O 1
ATOM 2581 N N . LEU A 1 336 ? 5.676 -13.203 -12.711 1.00 89.38 336 LEU A N 1
ATOM 2582 C CA . LEU A 1 336 ? 5.209 -14.026 -13.829 1.00 89.38 336 LEU A CA 1
ATOM 2583 C C . LEU A 1 336 ? 4.173 -15.074 -13.399 1.00 89.38 336 LEU A C 1
ATOM 2585 O O . LEU A 1 336 ? 3.347 -15.453 -14.202 1.00 89.38 336 LEU A O 1
ATOM 2589 N N . GLN A 1 337 ? 4.163 -15.503 -12.134 1.00 87.31 337 GLN A N 1
ATOM 2590 C CA . GLN A 1 337 ? 3.156 -16.440 -11.609 1.00 87.31 337 GLN A CA 1
ATOM 2591 C C . GLN A 1 337 ? 1.715 -15.896 -11.639 1.00 87.31 337 GLN A C 1
ATOM 2593 O O . GLN A 1 337 ? 0.788 -16.630 -11.307 1.00 87.31 337 GLN A O 1
ATOM 2598 N N . ARG A 1 338 ? 1.523 -14.613 -11.968 1.00 76.25 338 ARG A N 1
ATOM 2599 C CA . ARG A 1 338 ? 0.205 -14.014 -12.210 1.00 76.25 338 ARG A CA 1
ATOM 2600 C C . ARG A 1 338 ? -0.353 -14.323 -13.599 1.00 76.25 338 ARG A C 1
ATOM 2602 O O . ARG A 1 338 ? -1.536 -14.077 -13.813 1.00 76.25 338 ARG A O 1
ATOM 2609 N N . GLU A 1 339 ? 0.483 -14.860 -14.487 1.00 70.56 339 GLU A N 1
ATOM 2610 C CA . GLU A 1 339 ? 0.232 -15.071 -15.916 1.00 70.56 339 GLU A CA 1
ATOM 2611 C C . GLU A 1 339 ? 0.332 -16.540 -16.325 1.00 70.56 339 GLU A C 1
ATOM 2613 O O . GLU A 1 339 ? 1.180 -17.271 -15.760 1.00 70.56 339 GLU A O 1
#

Secondary structure (DSSP, 8-state):
---SHHHHHTS-GGGHHHHHHHHHHHHHHHHHHH-EE-HHHHHTHHHHHHHHHHS-TTTSEEEESSSTT-HHHHIIIIITTTGGGTTSTTS--SS--TTT-TT--S---STT-HHHHHHHHTSS--SS-EEEEEEHHHHTSHHHHHHHHTGGG-SS-EEEEEEE-S--SSS--SSGGG--HHHHHHHHHHTT-EEEEEEETT-HHHHHHHHHHHHHH-S-EEEEEE--TTTT-HHHHH-TTTTSEE--TT--------SPPHHHHHHHHHHHHTTTS-EEEEESS-TTTTT-HHHHT-TTEEEEE--S-HHHHHHHHHHHTTT-SEEEEE--HHHHTT-